Protein AF-A0A5M9K221-F1 (afdb_monomer_lite)

Sequence (255 aa):
MCILDDLYFPNGETKSRVLGGSGVYSILGARLFSRNESAKRLSWLIRAGNAFPREINDRLEGWDTDLIVEKGEGDEVECTRGELRYFRGENEGGGDVEFGSKTYKYITGPYRIEPRHLTLYPRLLHSSTYHFLTSPLDTLAQVPELLDLRYHSGIQTPPLVIWEPLPPTCKSSELENLMNAIAVVDIFSPNHIELAHFFGLDISNLIFSRCLIERPRQKDYETGNWKREERNSDHPLWSGGLLCLVSQTVKMGMD

InterPro domains:
  IPR029056 Ribokinase-like [G3DSA:3.40.1190.20] (1-222)
  IPR029056 Ribokinase-like [SSF53613] (6-206)

Foldseek 3Di:
DWEQEWEAFAVRDIDGGPIDDPVLVVLVVVLVVQDDPRQQLSADEFAAAQCADPVVVVVSVVSVYNYHYDHDDDNPGGAWYKYKYFHWDADPVRDIDRGDDIDMDTPDDNPDDALVVCLVPVSVLLRQEDEAAEALVSLLVRLVVSCVSCVVVVNPRHHAYEYEHHQVRLACVCLVSNVSSLVSHLEYEYAQNSQCRVVVHDPVPDDDDPCVSCVVVVVVVVVPPDDDDDDDDDDDDDVRDHHYHRPDDPPPDDD

pLDDT: mean 79.83, std 22.87, range [22.36, 97.94]

Structure (mmCIF, N/CA/C/O backbone):
data_AF-A0A5M9K221-F1
#
_entry.id   AF-A0A5M9K221-F1
#
loop_
_atom_site.group_PDB
_atom_site.id
_atom_site.type_symbol
_atom_site.label_atom_id
_atom_site.label_alt_id
_atom_site.label_comp_id
_atom_site.label_asym_id
_atom_site.label_entity_id
_atom_site.label_seq_id
_atom_site.pdbx_PDB_ins_code
_atom_site.Cartn_x
_atom_site.Cartn_y
_atom_site.Cartn_z
_atom_site.occupancy
_atom_site.B_iso_or_equiv
_atom_site.auth_seq_id
_atom_site.auth_comp_id
_atom_site.auth_asym_id
_atom_site.auth_atom_id
_atom_site.pdbx_PDB_model_num
ATOM 1 N N . MET A 1 1 ? -1.949 0.663 -1.695 1.00 83.25 1 MET A N 1
ATOM 2 C CA . MET A 1 1 ? -2.119 1.256 -3.042 1.00 83.25 1 MET A CA 1
ATOM 3 C C . MET A 1 1 ? -2.274 0.150 -4.078 1.00 83.25 1 MET A C 1
ATOM 5 O O . MET A 1 1 ? -1.530 -0.821 -3.994 1.00 83.25 1 MET A O 1
ATOM 9 N N . CYS A 1 2 ? -3.221 0.301 -5.008 1.00 91.69 2 CYS A N 1
ATOM 10 C CA . CYS A 1 2 ? -3.371 -0.527 -6.212 1.00 91.69 2 CYS A CA 1
ATOM 11 C C . CYS A 1 2 ? -2.777 0.224 -7.403 1.00 91.69 2 CYS A C 1
ATOM 13 O O . CYS A 1 2 ? -2.990 1.434 -7.521 1.00 91.69 2 CYS A O 1
ATOM 15 N N . ILE A 1 3 ? -2.021 -0.478 -8.244 1.00 93.62 3 ILE A N 1
ATOM 16 C CA . ILE A 1 3 ? -1.325 0.093 -9.399 1.00 93.62 3 ILE A CA 1
ATOM 17 C C . ILE A 1 3 ? -1.551 -0.826 -10.597 1.00 93.62 3 ILE A C 1
ATOM 19 O O . ILE A 1 3 ? -1.583 -2.043 -10.433 1.00 93.62 3 ILE A O 1
ATOM 23 N N . LEU A 1 4 ? -1.702 -0.256 -11.789 1.00 94.81 4 LEU A N 1
ATOM 24 C CA . LEU A 1 4 ? -1.628 -0.997 -13.044 1.00 94.81 4 LEU A CA 1
ATOM 25 C C . LEU A 1 4 ? -0.312 -0.661 -13.741 1.00 94.81 4 LEU A C 1
ATOM 27 O O . LEU A 1 4 ? -0.122 0.450 -14.243 1.00 94.81 4 LEU A O 1
ATOM 31 N N . ASP A 1 5 ? 0.595 -1.631 -13.727 1.00 95.44 5 ASP A N 1
ATOM 32 C CA . ASP A 1 5 ? 1.954 -1.501 -14.233 1.00 95.44 5 ASP A CA 1
ATOM 33 C C . ASP A 1 5 ? 2.047 -1.930 -15.697 1.00 95.44 5 ASP A C 1
ATOM 35 O O . ASP A 1 5 ? 1.558 -2.991 -16.092 1.00 95.44 5 ASP A O 1
ATOM 39 N N . ASP A 1 6 ? 2.735 -1.126 -16.499 1.00 96.31 6 ASP A N 1
ATOM 40 C CA . ASP A 1 6 ? 3.225 -1.530 -17.808 1.00 96.31 6 ASP A CA 1
ATOM 41 C C . ASP A 1 6 ? 4.657 -2.053 -17.651 1.00 96.31 6 ASP A C 1
ATOM 43 O O . ASP A 1 6 ? 5.579 -1.317 -17.284 1.00 96.31 6 ASP A O 1
ATOM 47 N N . LEU A 1 7 ? 4.828 -3.353 -17.892 1.00 96.94 7 LEU A N 1
ATOM 48 C CA . LEU A 1 7 ? 6.093 -4.065 -17.759 1.00 96.94 7 LEU A CA 1
ATOM 49 C C . LEU A 1 7 ? 6.814 -4.115 -19.103 1.00 96.94 7 LEU A C 1
ATOM 51 O O . LEU A 1 7 ? 6.249 -4.609 -20.078 1.00 96.94 7 LEU A O 1
ATOM 55 N N . TYR A 1 8 ? 8.071 -3.683 -19.131 1.00 96.62 8 TYR A N 1
ATOM 56 C CA . TYR A 1 8 ? 8.935 -3.725 -20.311 1.00 96.62 8 TYR A CA 1
ATOM 57 C C . TYR A 1 8 ? 10.094 -4.688 -20.065 1.00 96.62 8 TYR A C 1
ATOM 59 O O . TYR A 1 8 ? 10.888 -4.478 -19.143 1.00 96.62 8 TYR A O 1
ATOM 67 N N . PHE A 1 9 ? 10.192 -5.730 -20.887 1.00 94.88 9 PHE A N 1
ATOM 68 C CA . PHE A 1 9 ? 11.176 -6.800 -20.747 1.00 94.88 9 PHE A CA 1
ATOM 69 C C . PHE A 1 9 ? 12.363 -6.620 -21.712 1.00 94.88 9 PHE A C 1
ATOM 71 O O . PHE A 1 9 ? 12.205 -6.022 -22.781 1.00 94.88 9 PHE A O 1
ATOM 78 N N . PRO A 1 10 ? 13.558 -7.162 -21.396 1.00 92.44 10 PRO A N 1
ATOM 79 C CA . PRO A 1 10 ? 14.750 -6.990 -22.237 1.00 92.44 10 PRO A CA 1
ATOM 80 C C . PRO A 1 10 ? 14.654 -7.655 -23.615 1.00 92.44 10 PRO A C 1
ATOM 82 O O . PRO A 1 10 ? 15.363 -7.266 -24.537 1.00 92.44 10 PRO A O 1
ATOM 85 N N . ASN A 1 11 ? 13.781 -8.653 -23.764 1.00 91.06 11 ASN A N 1
ATOM 86 C CA . ASN A 1 11 ? 13.480 -9.317 -25.035 1.00 91.06 11 ASN A CA 1
ATOM 87 C C . ASN A 1 11 ? 12.543 -8.489 -25.947 1.00 91.06 11 ASN A C 1
ATOM 89 O O . ASN A 1 11 ? 12.206 -8.941 -27.038 1.00 91.06 11 ASN A O 1
ATOM 93 N N . GLY A 1 12 ? 12.113 -7.299 -25.508 1.00 92.12 12 GLY A N 1
ATOM 94 C CA . GLY A 1 12 ? 11.159 -6.442 -26.214 1.00 92.12 12 GLY A CA 1
ATOM 95 C C . GLY A 1 12 ? 9.688 -6.755 -25.922 1.00 92.12 12 GLY A C 1
ATOM 96 O O . GLY A 1 12 ? 8.815 -6.007 -26.361 1.00 92.12 12 GLY A O 1
ATOM 97 N N . GLU A 1 13 ? 9.390 -7.813 -25.161 1.00 96.25 13 GLU A N 1
ATOM 98 C CA . GLU A 1 13 ? 8.037 -8.099 -24.689 1.00 96.25 13 GLU A CA 1
ATOM 99 C C . GLU A 1 13 ? 7.546 -6.957 -23.795 1.00 96.25 13 GLU A C 1
ATOM 101 O O . GLU A 1 13 ? 8.290 -6.380 -22.997 1.00 96.25 13 GLU A O 1
ATOM 106 N N . THR A 1 14 ? 6.267 -6.619 -23.935 1.00 96.94 14 THR A N 1
ATOM 107 C CA . THR A 1 14 ? 5.597 -5.642 -23.080 1.00 96.94 14 THR A CA 1
ATOM 108 C C . THR A 1 14 ? 4.307 -6.250 -22.556 1.00 96.94 14 THR A C 1
ATOM 110 O O . THR A 1 14 ? 3.518 -6.794 -23.329 1.00 96.94 14 THR A O 1
ATOM 113 N N . LYS A 1 15 ? 4.076 -6.145 -21.245 1.00 96.44 15 LYS A N 1
ATOM 114 C CA . LYS A 1 15 ? 2.806 -6.523 -20.614 1.00 96.44 15 LYS A CA 1
ATOM 115 C C . LYS A 1 15 ? 2.163 -5.283 -20.030 1.00 96.44 15 LYS A C 1
ATOM 117 O O . LYS A 1 15 ? 2.694 -4.708 -19.087 1.00 96.44 15 LYS A O 1
ATOM 122 N N . SER A 1 16 ? 1.035 -4.875 -20.593 1.00 94.38 16 SER A N 1
ATOM 123 C CA . SER A 1 16 ? 0.331 -3.675 -20.149 1.00 94.38 16 SER A CA 1
ATOM 124 C C . SER A 1 16 ? -0.703 -3.976 -19.073 1.00 94.38 16 SER A C 1
ATOM 126 O O . SER A 1 16 ? -1.338 -5.031 -19.096 1.00 94.38 16 SER A O 1
ATOM 128 N N . ARG A 1 17 ? -0.923 -3.001 -18.184 1.00 91.56 17 ARG A N 1
ATOM 129 C CA . ARG A 1 17 ? -1.952 -3.029 -17.129 1.00 91.56 17 ARG A CA 1
ATOM 130 C C . ARG A 1 17 ? -1.881 -4.274 -16.235 1.00 91.56 17 ARG A C 1
ATOM 132 O O . ARG A 1 17 ? -2.902 -4.849 -15.860 1.00 91.56 17 ARG A O 1
ATOM 139 N N . VAL A 1 18 ? -0.669 -4.691 -15.881 1.00 95.06 18 VAL A N 1
ATOM 140 C CA . VAL A 1 18 ? -0.439 -5.772 -14.921 1.00 95.06 18 VAL A CA 1
ATOM 141 C C . VAL A 1 18 ? -0.793 -5.281 -13.521 1.00 95.06 18 VAL A C 1
ATOM 143 O O . VAL A 1 18 ? -0.343 -4.224 -13.091 1.00 95.06 18 VAL A O 1
ATOM 146 N N . LEU A 1 19 ? -1.599 -6.058 -12.796 1.00 95.06 19 LEU A N 1
ATOM 147 C CA . LEU A 1 19 ? -1.985 -5.731 -11.427 1.00 95.06 19 LEU A CA 1
ATOM 148 C C . LEU A 1 19 ? -0.760 -5.716 -10.497 1.00 95.06 19 LEU A C 1
ATOM 150 O O . LEU A 1 19 ? -0.091 -6.734 -10.294 1.00 95.06 19 LEU A O 1
ATOM 154 N N . GLY A 1 20 ? -0.516 -4.550 -9.913 1.00 93.38 20 GLY A N 1
ATOM 155 C CA . GLY A 1 20 ? 0.609 -4.239 -9.051 1.00 93.38 20 GLY A CA 1
ATOM 156 C C . GLY A 1 20 ? 0.210 -3.454 -7.800 1.00 93.38 20 GLY A C 1
ATOM 157 O O . GLY A 1 20 ? -0.964 -3.310 -7.448 1.00 93.38 20 GLY A O 1
ATOM 158 N N . GLY A 1 21 ? 1.223 -2.908 -7.129 1.00 90.56 21 GLY A N 1
ATOM 159 C CA . GLY A 1 21 ? 1.070 -2.124 -5.906 1.00 90.56 21 GLY A CA 1
ATOM 160 C C . GLY A 1 21 ? 1.180 -2.954 -4.629 1.00 90.56 21 GLY A C 1
ATOM 161 O O . GLY A 1 21 ? 0.519 -3.977 -4.451 1.00 90.56 21 GLY A O 1
ATOM 162 N N . SER A 1 22 ? 2.009 -2.480 -3.701 1.00 89.00 22 SER A N 1
ATOM 163 C CA . SER A 1 22 ? 2.309 -3.170 -2.442 1.00 89.00 22 SER A CA 1
ATOM 164 C C . SER A 1 22 ? 1.054 -3.470 -1.622 1.00 89.00 22 SER A C 1
ATOM 166 O O . SER A 1 22 ? 0.898 -4.588 -1.155 1.00 89.00 22 SER A O 1
ATOM 168 N N . GLY A 1 23 ? 0.090 -2.545 -1.560 1.00 91.44 23 GLY A N 1
ATOM 169 C CA . GLY A 1 23 ? -1.157 -2.777 -0.817 1.00 91.44 23 GLY A CA 1
ATOM 170 C C . GLY A 1 23 ? -2.008 -3.931 -1.365 1.00 91.44 23 GLY A C 1
ATOM 171 O O . GLY A 1 23 ? -2.620 -4.650 -0.580 1.00 91.44 23 GLY A O 1
ATOM 172 N N . VAL A 1 24 ? -2.013 -4.149 -2.686 1.00 93.81 24 VAL A N 1
ATOM 173 C CA . VAL A 1 24 ? -2.691 -5.305 -3.304 1.00 93.81 24 VAL A CA 1
ATOM 174 C C . VAL A 1 24 ? -2.012 -6.602 -2.873 1.00 93.81 24 VAL A C 1
ATOM 176 O O . VAL A 1 24 ? -2.686 -7.542 -2.455 1.00 93.81 24 VAL A O 1
ATOM 179 N N . TYR A 1 25 ? -0.679 -6.648 -2.915 1.00 93.75 25 TYR A N 1
ATOM 180 C CA . TYR A 1 25 ? 0.080 -7.831 -2.506 1.00 93.75 25 TYR A CA 1
ATOM 181 C C . TYR A 1 25 ? 0.057 -8.072 -0.992 1.00 93.75 25 TYR A C 1
ATOM 183 O O . TYR A 1 25 ? 0.055 -9.230 -0.580 1.00 93.75 25 TYR A O 1
ATOM 191 N N . SER A 1 26 ? -0.037 -7.030 -0.160 1.00 92.88 26 SER A N 1
ATOM 192 C CA . SER A 1 26 ? -0.255 -7.181 1.284 1.00 92.88 26 SER A CA 1
ATOM 193 C C . SER A 1 26 ? -1.593 -7.866 1.569 1.00 92.88 26 SER A C 1
ATOM 195 O O . SER A 1 26 ? -1.647 -8.793 2.376 1.00 92.88 26 SER A O 1
ATOM 197 N N . ILE A 1 27 ? -2.664 -7.458 0.877 1.00 94.38 27 ILE A N 1
ATOM 198 C CA . ILE A 1 27 ? -3.984 -8.082 1.027 1.00 94.38 27 ILE A CA 1
ATOM 199 C C . ILE A 1 27 ? -3.992 -9.497 0.465 1.00 94.38 27 ILE A C 1
ATOM 201 O O . ILE A 1 27 ? -4.496 -10.396 1.132 1.00 94.38 27 ILE A O 1
ATOM 205 N N . LEU A 1 28 ? -3.392 -9.728 -0.705 1.00 94.19 28 LEU A N 1
ATOM 206 C CA . LEU A 1 28 ? -3.256 -11.074 -1.260 1.00 94.19 28 LEU A CA 1
ATOM 207 C C . LEU A 1 28 ? -2.508 -11.996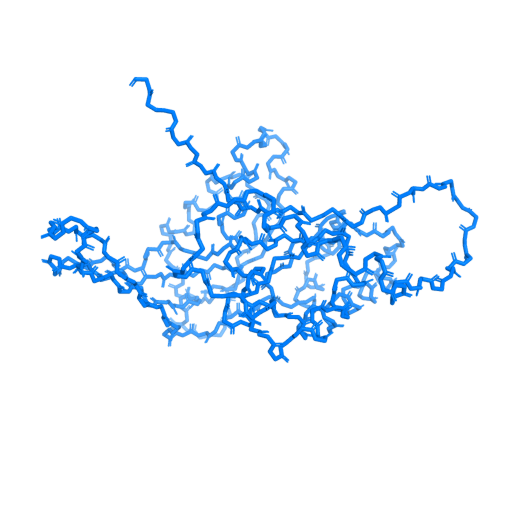 -0.291 1.00 94.19 28 LEU A C 1
ATOM 209 O O . LEU A 1 28 ? -2.971 -13.098 -0.011 1.00 94.19 28 LEU A O 1
ATOM 213 N N . GLY A 1 29 ? -1.387 -11.528 0.262 1.00 93.06 29 GLY A N 1
ATOM 214 C CA . GLY A 1 29 ? -0.611 -12.249 1.264 1.00 93.06 29 GLY A CA 1
ATOM 215 C C . GLY A 1 29 ? -1.463 -12.622 2.473 1.00 93.06 29 GLY A C 1
ATOM 216 O O . GLY A 1 29 ? -1.558 -13.799 2.804 1.00 93.06 29 GLY A O 1
ATOM 217 N N . ALA A 1 30 ? -2.158 -11.655 3.079 1.00 91.88 30 ALA A N 1
ATOM 218 C CA . ALA A 1 30 ? -3.074 -11.922 4.189 1.00 91.88 30 ALA A CA 1
ATOM 219 C C . ALA A 1 30 ? -4.184 -12.914 3.793 1.00 91.88 30 ALA A C 1
ATOM 221 O O . ALA A 1 30 ? -4.482 -13.859 4.527 1.00 91.88 30 ALA A O 1
ATOM 222 N N . ARG A 1 31 ? -4.744 -12.756 2.590 1.00 92.56 31 ARG A N 1
ATOM 223 C CA . ARG A 1 31 ? -5.833 -13.581 2.070 1.00 92.56 31 ARG A CA 1
ATOM 224 C C . ARG A 1 31 ? -5.442 -15.041 1.868 1.00 92.56 31 ARG A C 1
ATOM 226 O O . ARG A 1 31 ? -6.286 -15.909 2.087 1.00 92.56 31 ARG A O 1
ATOM 233 N N . LEU A 1 32 ? -4.193 -15.325 1.495 1.00 92.25 32 LEU A N 1
ATOM 234 C CA . LEU A 1 32 ? -3.680 -16.694 1.371 1.00 92.25 32 LEU A CA 1
ATOM 235 C C . LEU A 1 32 ? -3.707 -17.451 2.712 1.00 92.25 32 LEU A C 1
ATOM 237 O O . LEU A 1 32 ? -3.862 -18.671 2.719 1.00 92.25 32 LEU A O 1
ATOM 241 N N . PHE A 1 33 ? -3.615 -16.738 3.840 1.00 90.75 33 PHE A N 1
ATOM 242 C CA . PHE A 1 33 ? -3.655 -17.322 5.186 1.00 90.75 33 PHE A CA 1
ATOM 243 C C . PHE A 1 33 ? -5.027 -17.205 5.874 1.00 90.75 33 PHE A C 1
ATOM 245 O O . PHE A 1 33 ? -5.278 -17.898 6.861 1.00 90.75 33 PHE A O 1
ATOM 252 N N . SER A 1 34 ? -5.942 -16.381 5.357 1.00 88.38 34 SER A N 1
ATOM 253 C CA . SER A 1 34 ? -7.328 -16.287 5.832 1.00 88.38 34 SER A CA 1
ATOM 254 C C . SER A 1 34 ? -8.238 -17.281 5.100 1.00 88.38 34 SER A C 1
ATOM 256 O O . SER A 1 34 ? -8.292 -17.309 3.874 1.00 88.38 34 SER A O 1
ATOM 258 N N . ARG A 1 35 ? -8.992 -18.104 5.837 1.00 84.00 35 ARG A N 1
ATOM 259 C CA . ARG A 1 35 ? -9.968 -19.060 5.274 1.00 84.00 35 ARG A CA 1
ATOM 260 C C . ARG A 1 35 ? -11.408 -18.580 5.466 1.00 84.00 35 ARG A C 1
ATOM 262 O O . ARG A 1 35 ? -11.753 -18.117 6.557 1.00 84.00 35 ARG A O 1
ATOM 269 N N . ASN A 1 36 ? -12.248 -18.783 4.449 1.00 80.06 36 ASN A N 1
ATOM 270 C CA . ASN A 1 36 ? -13.699 -18.550 4.483 1.00 80.06 36 ASN A CA 1
ATOM 271 C C . ASN A 1 36 ? -14.041 -17.171 5.084 1.00 80.06 36 ASN A C 1
ATOM 273 O O . ASN A 1 36 ? -13.432 -16.174 4.713 1.00 80.06 36 ASN A O 1
ATOM 277 N N . GLU A 1 37 ? -14.930 -17.117 6.077 1.00 83.00 37 GLU A N 1
ATOM 278 C CA . GLU A 1 37 ? -15.396 -15.884 6.729 1.00 83.00 37 GLU A CA 1
ATOM 279 C C . GLU A 1 37 ? -14.285 -14.987 7.307 1.00 83.00 37 GLU A C 1
ATOM 281 O O . GLU A 1 37 ? -14.485 -13.785 7.463 1.00 83.00 37 GLU A O 1
ATOM 286 N N . SER A 1 38 ? -13.089 -15.516 7.598 1.00 87.19 38 SER A N 1
ATOM 287 C CA . SER A 1 38 ? -11.974 -14.664 8.045 1.00 87.19 38 SER A CA 1
ATOM 288 C C . SER A 1 38 ? -11.415 -13.767 6.935 1.00 87.19 38 SER A C 1
ATOM 290 O O . SER A 1 38 ? -10.891 -12.700 7.240 1.00 87.19 38 SER A O 1
ATOM 292 N N . ALA A 1 39 ? -11.578 -14.141 5.661 1.00 88.75 39 ALA A N 1
ATOM 293 C CA . ALA A 1 39 ? -11.173 -13.321 4.520 1.00 88.75 39 ALA A CA 1
ATOM 294 C C . ALA A 1 39 ? -11.974 -12.015 4.427 1.00 88.75 39 ALA A C 1
ATOM 296 O O . ALA A 1 39 ? -11.407 -10.969 4.123 1.00 88.75 39 ALA A O 1
ATOM 297 N N . LYS A 1 40 ? -13.256 -12.041 4.805 1.00 91.44 40 LYS A N 1
ATOM 298 C CA . LYS A 1 40 ? -14.128 -10.857 4.870 1.00 91.44 40 LYS A CA 1
ATOM 299 C C . LYS A 1 40 ? -13.753 -9.878 5.985 1.00 91.44 40 LYS A C 1
ATOM 301 O O . LYS A 1 40 ? -14.324 -8.801 6.076 1.00 91.44 40 LYS A O 1
ATOM 306 N N . ARG A 1 41 ? -12.793 -10.229 6.848 1.00 91.38 41 ARG A N 1
ATOM 307 C CA . ARG A 1 41 ? -12.196 -9.297 7.821 1.00 91.38 41 ARG A CA 1
ATOM 308 C C . ARG A 1 41 ? -11.028 -8.507 7.230 1.00 91.38 41 ARG A C 1
ATOM 310 O O . ARG A 1 41 ? -10.518 -7.607 7.891 1.00 91.38 41 ARG A O 1
ATOM 317 N N . LEU A 1 42 ? -10.579 -8.862 6.024 1.00 94.50 42 LEU A N 1
ATOM 318 C CA . LEU A 1 42 ? -9.567 -8.125 5.280 1.00 94.50 42 LEU A CA 1
ATOM 319 C C . LEU A 1 42 ? -10.259 -7.004 4.515 1.00 94.50 42 LEU A C 1
ATOM 321 O O . LEU A 1 42 ? -10.710 -7.194 3.385 1.00 94.50 42 LEU A O 1
ATOM 325 N N . SER A 1 43 ? -10.370 -5.850 5.162 1.00 94.50 43 SER A N 1
ATOM 326 C CA . SER A 1 43 ? -11.011 -4.682 4.575 1.00 94.50 43 SER A CA 1
ATOM 327 C C . SER A 1 43 ? -9.994 -3.743 3.946 1.00 94.50 43 SER A C 1
ATOM 329 O O . SER A 1 43 ? -8.949 -3.453 4.531 1.00 94.50 43 SER A O 1
ATOM 331 N N . TRP A 1 44 ? -10.293 -3.258 2.745 1.00 94.44 44 TRP A N 1
ATOM 332 C CA . TRP A 1 44 ? -9.376 -2.411 1.993 1.00 94.44 44 TRP A CA 1
ATOM 333 C C . TRP A 1 44 ? -10.106 -1.553 0.965 1.00 94.44 44 TRP A C 1
ATOM 335 O O . TRP A 1 44 ? -11.153 -1.918 0.435 1.00 94.44 44 TRP A O 1
ATOM 345 N N . LEU A 1 45 ? -9.533 -0.380 0.708 1.00 93.62 45 LEU A N 1
ATOM 346 C CA . LEU A 1 45 ? -10.043 0.612 -0.229 1.00 93.62 45 LEU A CA 1
ATOM 347 C C . LEU A 1 45 ? -9.093 0.701 -1.423 1.00 93.62 45 LEU A C 1
ATOM 349 O O . LEU A 1 45 ? -7.873 0.622 -1.268 1.00 93.62 45 LEU A O 1
ATOM 353 N N . ILE A 1 46 ? -9.648 0.888 -2.612 1.00 92.00 46 ILE A N 1
ATOM 354 C CA . ILE A 1 46 ? -8.918 1.207 -3.832 1.00 92.00 46 ILE A CA 1
ATOM 355 C C . ILE A 1 46 ? -9.561 2.439 -4.454 1.00 92.00 46 ILE A C 1
ATOM 357 O O . ILE A 1 46 ? -10.775 2.487 -4.613 1.00 92.00 46 ILE A O 1
ATOM 361 N N . ARG A 1 47 ? -8.736 3.406 -4.859 1.00 89.69 47 ARG A N 1
ATOM 362 C CA . ARG A 1 47 ? -9.162 4.534 -5.692 1.00 89.69 47 ARG A CA 1
ATOM 363 C C . ARG A 1 47 ? -8.836 4.210 -7.146 1.00 89.69 47 ARG A C 1
ATOM 365 O O . ARG A 1 47 ? -7.659 4.194 -7.514 1.00 89.69 47 ARG A O 1
ATOM 372 N N . ALA A 1 48 ? -9.863 3.882 -7.927 1.00 86.69 48 ALA A N 1
ATOM 373 C CA . ALA A 1 48 ? -9.703 3.305 -9.260 1.00 86.69 48 ALA A CA 1
ATOM 374 C C . ALA A 1 48 ? -10.352 4.111 -10.397 1.00 86.69 48 ALA A C 1
ATOM 376 O O . ALA A 1 48 ? -10.134 3.800 -11.553 1.00 86.69 48 ALA A O 1
ATOM 377 N N . GLY A 1 49 ? -11.115 5.169 -10.119 1.00 84.88 49 GLY A N 1
ATOM 378 C CA . GLY A 1 49 ? -11.746 5.936 -11.202 1.00 84.88 49 GLY A CA 1
ATOM 379 C C . GLY A 1 49 ? -12.782 5.139 -12.010 1.00 84.88 49 GLY A C 1
ATOM 380 O O . GLY A 1 49 ? -13.111 3.995 -11.682 1.00 84.88 49 GLY A O 1
ATOM 381 N N . ASN A 1 50 ? -13.364 5.764 -13.037 1.00 84.62 50 ASN A N 1
ATOM 382 C CA . ASN A 1 50 ? -14.451 5.160 -13.820 1.00 84.62 50 ASN A CA 1
ATOM 383 C C . ASN A 1 50 ? -13.960 4.166 -14.881 1.00 84.62 50 ASN A C 1
ATOM 385 O O . ASN A 1 50 ? -14.711 3.266 -15.261 1.00 84.62 50 ASN A O 1
ATOM 389 N N . ALA A 1 51 ? -12.717 4.305 -15.346 1.00 86.25 51 ALA A N 1
ATOM 390 C CA . ALA A 1 51 ? -12.157 3.480 -16.412 1.00 86.25 51 ALA A CA 1
ATOM 391 C C . ALA A 1 51 ? -11.474 2.198 -15.903 1.00 86.25 51 ALA A C 1
ATOM 393 O O . ALA A 1 51 ? -10.893 1.464 -16.701 1.00 86.25 51 ALA A O 1
ATOM 394 N N . PHE A 1 52 ? -11.524 1.899 -14.595 1.00 90.50 52 PHE A N 1
ATOM 395 C CA . PHE A 1 52 ? -10.855 0.720 -14.033 1.00 90.50 52 PHE A CA 1
ATOM 396 C C . PHE A 1 52 ? -11.271 -0.576 -14.757 1.00 90.50 52 PHE A C 1
ATOM 398 O O . PHE A 1 52 ? -12.475 -0.846 -14.880 1.00 90.50 52 PHE A O 1
ATOM 405 N N . PRO A 1 53 ? -10.317 -1.407 -15.226 1.00 91.62 53 PRO A N 1
ATOM 406 C CA . PRO A 1 53 ? -10.639 -2.595 -16.007 1.00 91.62 53 PRO A CA 1
ATOM 407 C C . PRO A 1 53 ? -11.533 -3.578 -15.247 1.00 91.62 53 PRO A C 1
ATOM 409 O O . PRO A 1 53 ? -11.175 -4.055 -14.168 1.00 91.62 53 PRO A O 1
ATOM 412 N N . ARG A 1 54 ? -12.675 -3.938 -15.849 1.00 91.62 54 ARG A N 1
ATOM 413 C CA . ARG A 1 54 ? -13.645 -4.872 -15.249 1.00 91.62 54 ARG A CA 1
ATOM 414 C C . ARG A 1 54 ? -13.022 -6.213 -14.881 1.00 91.62 54 ARG A C 1
ATOM 416 O O . ARG A 1 54 ? -13.217 -6.665 -13.770 1.00 91.62 54 ARG A O 1
ATOM 423 N N . GLU A 1 55 ? -12.197 -6.786 -15.754 1.00 94.12 55 GLU A N 1
ATOM 424 C CA . GLU A 1 55 ? -11.509 -8.057 -15.485 1.00 94.12 55 GLU A CA 1
ATOM 425 C C . GLU A 1 55 ? -10.670 -8.015 -14.197 1.00 94.12 55 GLU A C 1
ATOM 427 O O . GLU A 1 55 ? -10.623 -8.979 -13.434 1.00 94.12 55 GLU A O 1
ATOM 432 N N . ILE A 1 56 ? -10.017 -6.882 -13.930 1.00 94.12 56 ILE A N 1
ATOM 433 C CA . ILE A 1 56 ? -9.201 -6.707 -12.728 1.00 94.12 56 ILE A CA 1
ATOM 434 C C . ILE A 1 56 ? -10.101 -6.526 -11.511 1.00 94.12 56 ILE A C 1
ATOM 436 O O . ILE A 1 56 ? -9.845 -7.142 -10.480 1.00 94.12 56 ILE A O 1
ATOM 440 N N . ASN A 1 57 ? -11.169 -5.738 -11.640 1.00 93.94 57 ASN A N 1
ATOM 441 C CA . ASN A 1 57 ? -12.185 -5.608 -10.601 1.00 93.94 57 ASN A CA 1
ATOM 442 C C . ASN A 1 57 ? -12.771 -6.975 -10.211 1.00 93.94 57 ASN A C 1
ATOM 444 O O . ASN A 1 57 ? -12.714 -7.345 -9.043 1.00 93.94 57 ASN A O 1
ATOM 448 N N . ASP A 1 58 ? -13.222 -7.761 -11.189 1.00 95.62 58 ASP A N 1
ATOM 449 C CA . ASP A 1 58 ? -13.820 -9.085 -10.992 1.00 95.62 58 ASP A CA 1
ATOM 450 C C . ASP A 1 58 ? -12.824 -10.053 -10.331 1.00 95.62 58 ASP A C 1
ATOM 452 O O . ASP A 1 58 ? -13.171 -10.816 -9.427 1.00 95.62 58 ASP A O 1
ATOM 456 N N . ARG A 1 59 ? -11.545 -9.994 -10.730 1.00 95.44 59 ARG A N 1
ATOM 457 C CA . ARG A 1 59 ? -10.474 -10.785 -10.109 1.00 95.44 59 ARG A CA 1
ATOM 458 C C . ARG A 1 59 ? -10.258 -10.421 -8.639 1.00 95.44 59 ARG A C 1
ATOM 460 O O . ARG A 1 59 ? -10.016 -11.323 -7.838 1.00 95.44 59 ARG A O 1
ATOM 467 N N . LEU A 1 60 ? -10.291 -9.132 -8.296 1.00 95.25 60 LEU A N 1
ATOM 468 C CA . LEU A 1 60 ? -10.118 -8.654 -6.922 1.00 95.25 60 LEU A CA 1
ATOM 469 C C . LEU A 1 60 ? -11.338 -8.978 -6.049 1.00 95.25 60 LEU A C 1
ATOM 471 O O . LEU A 1 60 ? -11.178 -9.415 -4.911 1.00 95.25 60 LEU A O 1
ATOM 475 N N . GLU A 1 61 ? -12.547 -8.827 -6.588 1.00 95.00 61 GLU A N 1
ATOM 476 C CA . GLU A 1 61 ? -13.795 -9.229 -5.927 1.00 95.00 61 GLU A CA 1
ATOM 477 C C . GLU A 1 61 ? -13.834 -10.744 -5.677 1.00 95.00 61 GLU A C 1
ATOM 479 O O . GLU A 1 61 ? -14.236 -11.189 -4.600 1.00 95.00 61 GLU A O 1
ATOM 484 N N . GLY A 1 62 ? -13.305 -11.544 -6.609 1.00 94.69 62 GLY A N 1
ATOM 485 C CA . GLY A 1 62 ? -13.162 -12.994 -6.467 1.00 94.69 62 GLY A CA 1
ATOM 486 C C . GLY A 1 62 ? -12.278 -13.445 -5.297 1.00 94.69 62 GLY A C 1
ATOM 487 O O . GLY A 1 62 ? -12.271 -14.629 -4.958 1.00 94.69 62 GLY A O 1
ATOM 488 N N . TRP A 1 63 ? -11.545 -12.535 -4.643 1.00 93.88 63 TRP A N 1
ATOM 489 C CA . TRP A 1 63 ? -10.819 -12.849 -3.412 1.00 93.88 63 TRP A CA 1
ATOM 490 C C . TRP A 1 63 ? -11.740 -12.980 -2.194 1.00 93.88 63 TRP A C 1
ATOM 492 O O . TRP A 1 63 ? -11.264 -13.449 -1.167 1.00 93.88 63 TRP A O 1
ATOM 502 N N . ASP A 1 64 ? -13.030 -12.632 -2.269 1.00 94.31 64 ASP A N 1
ATOM 503 C CA . ASP A 1 64 ? -13.979 -12.718 -1.138 1.00 94.31 64 ASP A CA 1
ATOM 504 C C . ASP A 1 64 ? -13.443 -11.993 0.116 1.00 94.31 64 ASP A C 1
ATOM 506 O O . ASP A 1 64 ? -13.401 -12.516 1.231 1.00 94.31 64 ASP A O 1
ATOM 510 N N . THR A 1 65 ? -12.927 -10.784 -0.118 1.00 94.50 65 THR A N 1
ATOM 511 C CA . THR A 1 65 ? -12.459 -9.843 0.910 1.00 94.50 65 THR A CA 1
ATOM 512 C C . THR A 1 65 ? -13.433 -8.679 1.023 1.00 94.50 65 THR A C 1
ATOM 514 O O . THR A 1 65 ? -14.299 -8.496 0.169 1.00 94.50 65 THR A O 1
ATOM 517 N N . ASP A 1 66 ? -13.285 -7.858 2.058 1.00 93.75 66 ASP A N 1
ATOM 518 C CA . ASP A 1 66 ? -14.113 -6.671 2.245 1.00 93.75 66 ASP A CA 1
ATOM 519 C C . ASP A 1 66 ? -13.556 -5.483 1.435 1.00 93.75 66 ASP A C 1
ATOM 521 O O . ASP A 1 66 ? -13.006 -4.515 1.965 1.00 93.75 66 ASP A O 1
ATOM 525 N N . LEU A 1 67 ? -13.645 -5.604 0.110 1.00 94.75 67 LEU A N 1
ATOM 526 C CA . LEU A 1 67 ? -13.109 -4.649 -0.856 1.00 94.75 67 LEU A CA 1
ATOM 527 C C . LEU A 1 67 ? -14.075 -3.481 -1.104 1.00 94.75 67 LEU A C 1
ATOM 529 O O . LEU A 1 67 ? -15.275 -3.664 -1.303 1.00 94.75 67 LEU A O 1
ATOM 533 N N . ILE A 1 68 ? -13.529 -2.267 -1.162 1.00 93.62 68 ILE A N 1
ATOM 534 C CA . ILE A 1 68 ? -14.202 -1.082 -1.697 1.00 93.62 68 ILE A CA 1
ATOM 535 C C . ILE A 1 68 ? -13.407 -0.570 -2.890 1.00 93.62 68 ILE A C 1
ATOM 537 O O . ILE A 1 68 ? -12.235 -0.220 -2.753 1.00 93.62 68 ILE A O 1
ATOM 541 N N . VAL A 1 69 ? -14.061 -0.470 -4.044 1.00 92.00 69 VAL A N 1
ATOM 542 C CA . VAL A 1 69 ? -13.499 0.176 -5.232 1.00 92.00 69 VAL A CA 1
ATOM 543 C C . VAL A 1 69 ? -14.205 1.507 -5.435 1.00 92.00 69 VAL A C 1
ATOM 545 O O . VAL A 1 69 ? -15.336 1.571 -5.914 1.00 92.00 69 VAL A O 1
ATOM 548 N N . GLU A 1 70 ? -13.533 2.579 -5.034 1.00 88.81 70 GLU A N 1
ATOM 549 C CA . GLU A 1 70 ? -13.998 3.941 -5.230 1.00 88.81 70 GLU A CA 1
ATOM 550 C C . GLU A 1 70 ? -13.747 4.365 -6.679 1.00 88.81 70 GLU A C 1
ATOM 552 O O . GLU A 1 70 ? -12.606 4.478 -7.145 1.00 88.81 70 GLU A O 1
ATOM 557 N N . LYS A 1 71 ? -14.852 4.594 -7.386 1.00 84.00 71 LYS A N 1
ATOM 558 C CA . LYS A 1 71 ? -14.885 5.086 -8.762 1.00 84.00 71 LYS A CA 1
ATOM 559 C C . LYS A 1 71 ? -15.160 6.593 -8.704 1.00 84.00 71 LYS A C 1
ATOM 561 O O . LYS A 1 71 ? -16.184 6.998 -8.160 1.00 84.00 71 LYS A O 1
ATOM 566 N N . GLY A 1 72 ? -14.228 7.419 -9.182 1.00 68.75 72 GLY A N 1
ATOM 567 C CA . GLY A 1 72 ? -14.325 8.883 -9.131 1.00 68.75 72 GLY A CA 1
ATOM 568 C C . GLY A 1 72 ? -13.267 9.621 -9.969 1.00 68.75 72 GLY A C 1
ATOM 569 O O . GLY A 1 72 ? -12.186 9.090 -10.198 1.00 68.75 72 GLY A O 1
ATOM 570 N N . GLU A 1 73 ? -13.623 10.846 -10.385 1.00 57.31 73 GLU A N 1
ATOM 571 C CA . GLU A 1 73 ? -12.952 11.789 -11.313 1.00 57.31 73 GLU A CA 1
ATOM 572 C C . GLU A 1 73 ? -12.767 11.313 -12.769 1.00 57.31 73 GLU A C 1
ATOM 574 O O . GLU A 1 73 ? -11.702 10.862 -13.169 1.00 57.31 73 GLU A O 1
ATOM 579 N N . GLY A 1 74 ? -13.807 11.520 -13.590 1.00 57.41 74 GLY A N 1
ATOM 580 C CA . GLY A 1 74 ? -13.736 11.461 -15.056 1.00 57.41 74 GLY A CA 1
ATOM 581 C C . GLY A 1 74 ? -13.689 10.055 -15.665 1.00 57.41 74 GLY A C 1
ATOM 582 O O . GLY A 1 74 ? -13.233 9.092 -15.053 1.00 57.41 74 GLY A O 1
ATOM 583 N N . ASP A 1 75 ? -14.152 9.943 -16.910 1.00 67.12 75 ASP A N 1
ATOM 584 C CA . ASP A 1 75 ? -14.237 8.668 -17.639 1.00 67.12 75 ASP A CA 1
ATOM 585 C C . ASP A 1 75 ? -12.876 8.140 -18.132 1.00 67.12 75 ASP A C 1
ATOM 587 O O . ASP A 1 75 ? -12.819 7.061 -18.711 1.00 67.12 75 ASP A O 1
ATOM 591 N N . GLU A 1 76 ? -11.779 8.866 -17.887 1.00 71.12 76 GLU A N 1
ATOM 592 C CA . GLU A 1 76 ? -10.424 8.504 -18.338 1.00 71.12 76 GLU A CA 1
ATOM 593 C C . GLU A 1 76 ? -9.517 7.948 -17.224 1.00 71.12 76 GLU A C 1
ATOM 595 O O . GLU A 1 76 ? -8.447 7.408 -17.510 1.00 71.12 76 GLU A O 1
ATOM 600 N N . VAL A 1 77 ? -9.903 8.052 -15.948 1.00 71.19 77 VAL A N 1
ATOM 601 C CA . VAL A 1 77 ? -9.060 7.582 -14.835 1.00 71.19 77 VAL A CA 1
ATOM 602 C C . VAL A 1 77 ? -9.279 6.085 -14.606 1.00 71.19 77 VAL A C 1
ATOM 604 O O . VAL A 1 77 ? -10.365 5.669 -14.205 1.00 71.19 77 VAL A O 1
ATOM 607 N N . GLU A 1 78 ? -8.242 5.274 -14.859 1.00 73.25 78 GLU A N 1
ATOM 608 C CA . GLU A 1 78 ? -8.255 3.817 -14.630 1.00 73.25 78 GLU A CA 1
ATOM 609 C C . GLU A 1 78 ? -7.776 3.413 -13.224 1.00 73.25 78 GLU A C 1
ATOM 611 O O . GLU A 1 78 ? -8.210 2.381 -12.748 1.00 73.25 78 GLU A O 1
ATOM 616 N N . CYS A 1 79 ? -6.851 4.166 -12.607 1.00 88.88 79 CYS A N 1
ATOM 617 C CA . CYS A 1 79 ? -6.256 4.067 -11.253 1.00 88.88 79 CYS A CA 1
ATOM 618 C C . CYS A 1 79 ? -4.804 4.596 -11.326 1.00 88.88 79 CYS A C 1
ATOM 620 O O . CYS A 1 79 ? -4.401 5.185 -12.329 1.00 88.88 79 CYS A O 1
ATOM 622 N N . THR A 1 80 ? -3.977 4.366 -10.294 1.00 92.06 80 THR A N 1
ATOM 623 C CA . THR A 1 80 ? -2.532 4.673 -10.363 1.00 92.06 80 THR A CA 1
ATOM 624 C C . THR A 1 80 ? -1.887 3.819 -11.453 1.00 92.06 80 THR A C 1
ATOM 626 O O . THR A 1 80 ? -2.097 2.605 -11.472 1.00 92.06 80 THR A O 1
ATOM 629 N N . ARG A 1 81 ? -1.089 4.427 -12.334 1.00 93.62 81 ARG A N 1
ATOM 630 C CA . ARG A 1 81 ? -0.341 3.723 -13.386 1.00 93.62 81 ARG A CA 1
ATOM 631 C C . ARG A 1 81 ? 1.155 3.785 -13.118 1.00 93.62 81 ARG A C 1
ATOM 633 O O . ARG A 1 81 ? 1.668 4.833 -12.718 1.00 93.62 81 ARG A O 1
ATOM 640 N N . GLY A 1 82 ? 1.851 2.685 -13.372 1.00 94.31 82 GLY A N 1
ATOM 641 C CA . GLY A 1 82 ? 3.304 2.583 -13.256 1.00 94.31 82 GLY A CA 1
ATOM 642 C C . GLY A 1 82 ? 3.942 2.059 -14.538 1.00 94.31 82 GLY A C 1
ATOM 643 O O . GLY A 1 82 ? 3.308 1.378 -15.336 1.00 94.31 82 GLY A O 1
ATOM 644 N N . GLU A 1 83 ? 5.206 2.400 -14.750 1.00 96.44 83 GLU A N 1
ATOM 645 C CA . GLU A 1 83 ? 6.077 1.776 -15.743 1.00 96.44 83 GLU A CA 1
ATOM 646 C C . GLU A 1 83 ? 7.206 1.081 -14.985 1.00 96.44 83 GLU A C 1
ATOM 648 O O . GLU A 1 83 ? 7.952 1.740 -14.255 1.00 96.44 83 GLU A O 1
ATOM 653 N N . LEU A 1 84 ? 7.348 -0.231 -15.191 1.00 95.62 84 LEU A N 1
ATOM 654 C CA . LEU A 1 84 ? 8.458 -1.027 -14.678 1.00 95.62 84 LEU A CA 1
ATOM 655 C C . LEU A 1 84 ? 9.266 -1.572 -15.853 1.00 95.62 84 LEU A C 1
ATOM 657 O O . LEU A 1 84 ? 8.782 -2.383 -16.644 1.00 95.62 84 LEU A O 1
ATOM 661 N N . ARG A 1 85 ? 10.518 -1.137 -15.964 1.00 96.12 85 ARG A N 1
ATOM 662 C CA . ARG A 1 85 ? 11.423 -1.559 -17.032 1.00 96.12 85 ARG A CA 1
ATOM 663 C C . ARG A 1 85 ? 12.519 -2.435 -16.467 1.00 96.12 85 ARG A C 1
ATOM 665 O O . ARG A 1 85 ? 13.242 -2.015 -15.568 1.00 96.12 85 ARG A O 1
ATOM 672 N N . TYR A 1 86 ? 12.642 -3.632 -17.018 1.00 93.50 86 TYR A N 1
ATOM 673 C CA . TYR A 1 86 ? 13.728 -4.553 -16.734 1.00 93.50 86 TYR A CA 1
ATOM 674 C C . TYR A 1 86 ? 14.833 -4.380 -17.770 1.00 93.50 86 TYR A C 1
ATOM 676 O O . TYR A 1 86 ? 14.566 -4.165 -18.954 1.00 93.50 86 TYR A O 1
ATOM 684 N N . PHE A 1 87 ? 16.074 -4.503 -17.320 1.00 90.50 87 PHE A N 1
ATOM 685 C CA . PHE A 1 87 ? 17.258 -4.476 -18.166 1.00 90.50 87 PHE A CA 1
ATOM 686 C C . PHE A 1 87 ? 18.001 -5.797 -18.034 1.00 90.50 87 PHE A C 1
ATOM 688 O O . PHE A 1 87 ? 17.983 -6.420 -16.971 1.00 90.50 87 PHE A O 1
ATOM 695 N N . ARG A 1 88 ? 18.665 -6.220 -19.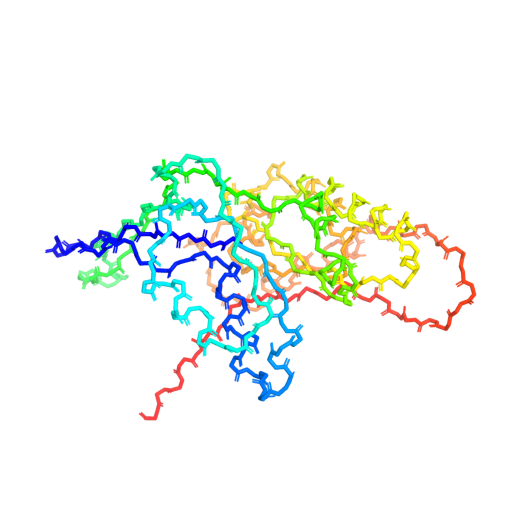112 1.00 88.75 88 ARG A N 1
ATOM 696 C CA . ARG A 1 88 ? 19.589 -7.353 -19.052 1.00 88.75 88 ARG A CA 1
ATOM 697 C C . ARG A 1 88 ? 20.748 -6.998 -18.119 1.00 88.75 88 ARG A C 1
ATOM 699 O O . ARG A 1 88 ? 21.136 -5.832 -18.037 1.00 88.75 88 ARG A O 1
ATOM 706 N N . GLY A 1 89 ? 21.266 -7.987 -17.407 1.00 82.44 89 GLY A N 1
ATOM 707 C CA . GLY A 1 89 ? 22.453 -7.827 -16.577 1.00 82.44 89 GLY A CA 1
ATOM 708 C C . GLY A 1 89 ? 23.523 -8.844 -16.922 1.00 82.44 89 GLY A C 1
ATOM 709 O O . GLY A 1 89 ? 23.319 -9.741 -17.739 1.00 82.44 89 GLY A O 1
ATOM 710 N N . GLU A 1 90 ? 24.634 -8.721 -16.216 1.00 75.00 90 GLU A N 1
ATOM 711 C CA . GLU A 1 90 ? 25.701 -9.710 -16.176 1.00 75.00 90 GLU A CA 1
ATOM 712 C C . GLU A 1 90 ? 25.762 -10.261 -14.748 1.00 75.00 90 GLU A C 1
ATOM 714 O O . GLU A 1 90 ? 25.598 -9.514 -13.779 1.00 75.00 90 GLU A O 1
ATOM 719 N N . ASN A 1 91 ? 25.940 -11.572 -14.597 1.00 72.31 91 ASN A N 1
ATOM 720 C CA . ASN A 1 91 ? 26.253 -12.152 -13.294 1.00 72.31 91 ASN A CA 1
ATOM 721 C C . ASN A 1 91 ? 27.719 -11.870 -12.911 1.00 72.31 91 ASN A C 1
ATOM 723 O O . ASN A 1 91 ? 28.530 -11.471 -13.744 1.00 72.31 91 ASN A O 1
ATOM 727 N N . GLU A 1 92 ? 28.086 -12.139 -11.655 1.00 60.09 92 GLU A N 1
ATOM 728 C CA . GLU A 1 92 ? 29.457 -11.940 -11.145 1.00 60.09 92 GLU A CA 1
ATOM 729 C C . GLU A 1 92 ? 30.534 -12.741 -11.913 1.00 60.09 92 GLU A C 1
ATOM 731 O O . GLU A 1 92 ? 31.721 -12.446 -11.804 1.00 60.09 92 GLU A O 1
ATOM 736 N N . GLY A 1 93 ? 30.132 -13.740 -12.711 1.00 69.06 93 GLY A N 1
ATOM 737 C CA . GLY A 1 93 ? 31.000 -14.541 -13.576 1.00 69.06 93 GLY A CA 1
ATOM 738 C C . GLY A 1 93 ? 31.029 -14.108 -15.049 1.00 69.06 93 GLY A C 1
ATOM 739 O O . GLY A 1 93 ? 31.580 -14.846 -15.864 1.00 69.06 93 GLY A O 1
ATOM 740 N N . GLY A 1 94 ? 30.432 -12.965 -15.411 1.00 67.31 94 GLY A N 1
ATOM 741 C CA . GLY A 1 94 ? 30.401 -12.443 -16.786 1.00 67.31 94 GLY A CA 1
ATOM 742 C C . GLY A 1 94 ? 29.424 -13.154 -17.734 1.00 67.31 94 GLY A C 1
ATOM 743 O O . GLY A 1 94 ? 29.562 -13.057 -18.950 1.00 67.31 94 GLY A O 1
ATOM 744 N N . GLY A 1 95 ? 28.462 -13.910 -17.202 1.00 69.44 95 GLY A N 1
ATOM 745 C CA . GLY A 1 95 ? 27.386 -14.534 -17.969 1.00 69.44 95 GLY A CA 1
ATOM 746 C C . GLY A 1 95 ? 26.139 -13.654 -18.041 1.00 69.44 95 GLY A C 1
ATOM 747 O O . GLY A 1 95 ? 25.707 -13.109 -17.023 1.00 69.44 95 GLY A O 1
ATOM 748 N N . ASP A 1 96 ? 25.537 -13.572 -19.229 1.00 73.00 96 ASP A N 1
ATOM 749 C CA . ASP A 1 96 ? 24.262 -12.886 -19.462 1.00 73.00 96 ASP A CA 1
ATOM 750 C C . ASP A 1 96 ? 23.173 -13.428 -18.523 1.00 73.00 96 ASP A C 1
ATOM 752 O O . ASP A 1 96 ? 22.855 -14.621 -18.530 1.00 73.00 96 ASP A O 1
ATOM 756 N N . VAL A 1 97 ? 22.552 -12.536 -17.750 1.00 77.44 97 VAL A N 1
ATOM 757 C CA . VAL A 1 97 ? 21.319 -12.825 -17.012 1.00 77.44 97 VAL A CA 1
ATOM 758 C C . VAL A 1 97 ? 20.165 -12.055 -17.624 1.00 77.44 97 VAL A C 1
ATOM 760 O O . VAL A 1 97 ? 20.249 -10.851 -17.871 1.00 77.44 97 VAL A O 1
ATOM 763 N N . GLU A 1 98 ? 19.058 -12.760 -17.848 1.00 75.19 98 GLU A N 1
ATOM 764 C CA . GLU A 1 98 ? 17.861 -12.187 -18.465 1.00 75.19 98 GLU A CA 1
ATOM 765 C C . GLU A 1 98 ? 17.341 -10.974 -17.685 1.00 75.19 98 GLU A C 1
ATOM 767 O O . GLU A 1 98 ? 16.909 -10.000 -18.292 1.00 75.19 98 GLU A O 1
ATOM 772 N N . PHE A 1 99 ? 17.471 -10.988 -16.356 1.00 78.69 99 PHE A N 1
ATOM 773 C CA . PHE A 1 99 ? 17.046 -9.909 -15.471 1.00 78.69 99 PHE A CA 1
ATOM 774 C C . PHE A 1 99 ? 18.217 -9.404 -14.627 1.00 78.69 99 PHE A C 1
ATOM 776 O O . PHE A 1 99 ? 18.641 -10.062 -13.680 1.00 78.69 99 PHE A O 1
ATOM 783 N N . GLY A 1 100 ? 18.721 -8.224 -14.978 1.00 80.88 100 GLY A N 1
ATOM 784 C CA . GLY A 1 100 ? 19.692 -7.460 -14.204 1.00 80.88 100 GLY A CA 1
ATOM 785 C C . GLY A 1 100 ? 19.006 -6.379 -13.375 1.00 80.88 100 GLY A C 1
ATOM 786 O O . GLY A 1 100 ? 18.324 -6.656 -12.388 1.00 80.88 100 GLY A O 1
ATOM 787 N N . SER A 1 101 ? 19.189 -5.121 -13.775 1.00 85.62 101 SER A N 1
ATOM 788 C CA . SER A 1 101 ? 18.599 -3.971 -13.087 1.00 85.62 101 SER A CA 1
ATOM 789 C C . SER A 1 101 ? 17.148 -3.714 -13.510 1.00 85.62 101 SER A C 1
ATOM 791 O O . SER A 1 101 ? 16.642 -4.254 -14.498 1.00 85.62 101 SER A O 1
ATOM 793 N N . LYS A 1 102 ? 16.456 -2.865 -12.744 1.00 90.06 102 LYS A N 1
ATOM 794 C CA . LYS A 1 102 ? 15.104 -2.399 -13.065 1.00 90.06 102 LYS A CA 1
ATOM 795 C C . LYS A 1 102 ? 14.930 -0.923 -12.725 1.00 90.06 102 LYS A C 1
ATOM 797 O O . LYS A 1 102 ? 15.514 -0.445 -11.755 1.00 90.06 102 LYS A O 1
ATOM 802 N N . THR A 1 103 ? 14.090 -0.219 -13.477 1.00 92.50 103 THR A N 1
ATOM 803 C CA . THR A 1 103 ? 13.638 1.141 -13.150 1.00 92.50 103 THR 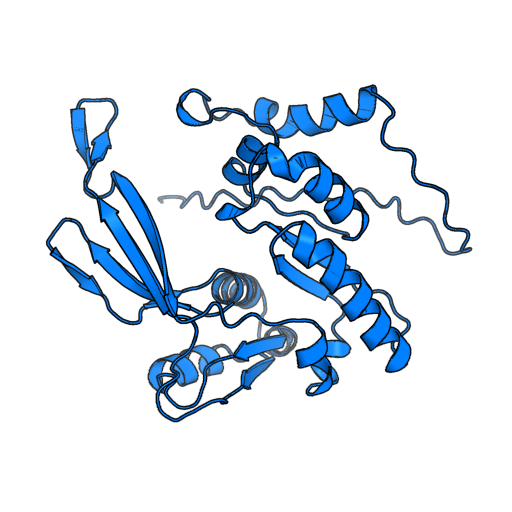A CA 1
ATOM 804 C C . THR A 1 103 ? 12.125 1.179 -13.027 1.00 92.50 103 THR A C 1
ATOM 806 O O . THR A 1 103 ? 11.418 0.475 -13.743 1.00 92.50 103 THR A O 1
ATOM 809 N N . TYR A 1 104 ? 11.632 2.003 -12.106 1.00 92.25 104 TYR A N 1
ATOM 810 C CA . TYR A 1 104 ? 10.207 2.186 -11.867 1.00 92.25 104 TYR A CA 1
ATOM 811 C C . TYR A 1 104 ? 9.865 3.676 -11.865 1.00 92.25 104 TYR A C 1
ATOM 813 O O . TYR A 1 104 ? 10.571 4.467 -11.236 1.00 92.25 104 TYR A O 1
ATOM 821 N N . LYS A 1 105 ? 8.775 4.063 -12.530 1.00 93.06 105 LYS A N 1
ATOM 822 C CA . LYS A 1 105 ? 8.210 5.419 -12.451 1.00 93.06 105 LYS A CA 1
ATOM 823 C C . LYS A 1 105 ? 6.685 5.371 -12.457 1.00 93.06 105 LYS A C 1
ATOM 825 O O . LYS A 1 105 ? 6.092 4.489 -13.070 1.00 93.06 105 LYS A O 1
ATOM 830 N N . TYR A 1 106 ? 6.056 6.352 -11.823 1.00 92.12 106 TYR A N 1
ATOM 831 C CA . TYR A 1 106 ? 4.616 6.561 -11.952 1.00 92.12 106 TYR A CA 1
ATOM 832 C C . TYR A 1 106 ? 4.307 7.236 -13.293 1.00 92.12 106 TYR A C 1
ATOM 834 O O . TYR A 1 106 ? 4.991 8.183 -13.680 1.00 92.12 106 TYR A O 1
ATOM 842 N N . ILE A 1 107 ? 3.290 6.737 -13.995 1.00 92.06 107 ILE A N 1
ATOM 843 C CA . ILE A 1 107 ? 2.742 7.340 -15.219 1.00 92.06 107 ILE A CA 1
ATOM 844 C C . ILE A 1 107 ? 1.596 8.286 -14.842 1.00 92.06 107 ILE A C 1
ATOM 846 O O . ILE A 1 107 ? 1.560 9.425 -15.294 1.00 92.06 107 ILE A O 1
ATOM 850 N N . THR A 1 108 ? 0.683 7.825 -13.981 1.00 89.19 108 THR A N 1
ATOM 851 C CA . THR A 1 108 ? -0.420 8.619 -13.419 1.00 89.19 108 THR A CA 1
ATOM 852 C C . THR A 1 108 ? -0.578 8.326 -11.930 1.00 89.19 108 THR A C 1
ATOM 854 O O . THR A 1 108 ? -0.256 7.230 -11.459 1.00 89.19 108 THR A O 1
ATOM 857 N N . GLY A 1 109 ? -1.088 9.300 -11.175 1.00 85.12 109 GLY A N 1
ATOM 858 C CA . GLY A 1 109 ? -1.137 9.230 -9.716 1.00 85.12 109 GLY A CA 1
ATOM 859 C C . GLY A 1 109 ? 0.216 9.576 -9.067 1.00 85.12 109 GLY A C 1
ATOM 860 O O . GLY A 1 109 ? 1.007 10.309 -9.662 1.00 85.12 109 GLY A O 1
ATOM 861 N N . PRO A 1 110 ? 0.506 9.084 -7.847 1.00 86.62 110 PRO A N 1
ATOM 862 C CA . PRO A 1 110 ? -0.236 8.063 -7.107 1.00 86.62 110 PRO A CA 1
ATOM 863 C C . PRO A 1 110 ? -1.560 8.574 -6.526 1.00 86.62 110 PRO A C 1
ATOM 865 O O . PRO A 1 110 ? -1.592 9.577 -5.815 1.00 86.62 110 PRO A O 1
ATOM 868 N N . TYR A 1 111 ? -2.647 7.837 -6.752 1.00 87.56 111 TYR A N 1
ATOM 869 C CA . TYR A 1 111 ? -3.931 8.082 -6.090 1.00 87.56 111 TYR A CA 1
ATOM 870 C C . TYR A 1 111 ? -3.900 7.463 -4.695 1.00 87.56 111 TYR A C 1
ATOM 872 O O . TYR A 1 111 ? -4.284 6.310 -4.475 1.00 87.56 111 TYR A O 1
ATOM 880 N N . ARG A 1 112 ? -3.352 8.229 -3.751 1.00 86.56 112 ARG A N 1
ATOM 881 C CA . ARG A 1 112 ? -3.169 7.794 -2.368 1.00 86.56 112 ARG A CA 1
ATOM 882 C C . ARG A 1 112 ? -4.501 7.699 -1.632 1.00 86.56 112 ARG A C 1
ATOM 884 O O . ARG A 1 112 ? -5.460 8.417 -1.929 1.00 86.56 112 ARG A O 1
ATOM 891 N N . ILE A 1 113 ? -4.517 6.796 -0.659 1.00 89.88 113 ILE A N 1
ATOM 892 C CA . ILE A 1 113 ? -5.583 6.661 0.326 1.00 89.88 113 ILE A CA 1
ATOM 893 C C . ILE A 1 113 ? -5.051 7.260 1.616 1.00 89.88 113 ILE A C 1
ATOM 895 O O . ILE A 1 113 ? -4.049 6.801 2.151 1.00 89.88 113 ILE A O 1
ATOM 899 N N . GLU A 1 114 ? -5.730 8.300 2.060 1.00 92.31 114 GLU A N 1
ATOM 900 C CA . GLU A 1 114 ? -5.483 9.025 3.308 1.00 92.31 114 GLU A CA 1
ATOM 901 C C . GLU A 1 114 ? -6.624 8.766 4.306 1.00 92.31 114 GLU A C 1
ATOM 903 O O . GLU A 1 114 ? -7.734 8.441 3.859 1.00 92.31 114 GLU A O 1
ATOM 908 N N . PRO A 1 115 ? -6.403 8.950 5.620 1.00 95.25 115 PRO A N 1
ATOM 909 C CA . PRO A 1 115 ? -7.395 8.674 6.660 1.00 95.25 115 PRO A CA 1
ATOM 910 C C . PRO A 1 115 ? -8.764 9.316 6.412 1.00 95.25 115 PRO A C 1
ATOM 912 O O . PRO A 1 115 ? -9.779 8.636 6.572 1.00 95.25 115 PRO A O 1
ATOM 915 N N . ARG A 1 116 ? -8.824 10.562 5.916 1.00 92.88 116 ARG A N 1
ATOM 916 C CA . ARG A 1 116 ? -10.092 11.215 5.543 1.00 92.88 116 ARG A CA 1
ATOM 917 C C . ARG A 1 116 ? -10.993 10.397 4.613 1.00 92.88 116 ARG A C 1
ATOM 919 O O . ARG A 1 116 ? -12.211 10.489 4.732 1.00 92.88 116 ARG A O 1
ATOM 926 N N . HIS A 1 117 ? -10.445 9.567 3.723 1.00 90.94 117 HIS A N 1
ATOM 927 C CA . HIS A 1 117 ? -11.262 8.752 2.811 1.00 90.94 117 HIS A CA 1
ATOM 928 C C . HIS A 1 117 ? -12.028 7.651 3.556 1.00 90.94 117 HIS A C 1
ATOM 930 O O . HIS A 1 117 ? -13.058 7.181 3.081 1.00 90.94 117 HIS A O 1
ATOM 936 N N . LEU A 1 118 ? -11.565 7.255 4.746 1.00 92.38 118 LEU A N 1
ATOM 937 C CA . LEU A 1 118 ? -12.236 6.251 5.570 1.00 92.38 118 LEU A CA 1
ATOM 938 C C . LEU A 1 118 ? -13.524 6.784 6.210 1.00 92.38 118 LEU A C 1
ATOM 940 O O . LEU A 1 118 ? -14.367 5.987 6.612 1.00 92.38 118 LEU A O 1
ATOM 944 N N . THR A 1 119 ? -13.717 8.107 6.269 1.00 91.06 119 THR A N 1
ATOM 945 C CA . THR A 1 119 ? -14.933 8.722 6.838 1.00 91.06 119 THR A CA 1
ATOM 946 C C . THR A 1 119 ? -16.202 8.357 6.065 1.00 91.06 119 THR A C 1
ATOM 948 O O . THR A 1 119 ? -17.273 8.251 6.656 1.00 91.06 119 THR A O 1
ATOM 951 N N . LEU A 1 120 ? -16.076 8.078 4.763 1.00 90.50 120 LEU A N 1
ATOM 952 C CA . LEU A 1 120 ? -17.173 7.600 3.914 1.00 90.50 120 LEU A CA 1
ATOM 953 C C . LEU A 1 120 ? -17.545 6.136 4.195 1.00 90.50 120 LEU A C 1
ATOM 955 O O . LEU A 1 120 ? -18.603 5.668 3.777 1.00 90.50 120 LEU A O 1
ATOM 959 N N . TYR A 1 121 ? -16.686 5.406 4.910 1.00 91.50 121 TYR A N 1
ATOM 960 C CA . TYR A 1 121 ? -16.801 3.969 5.117 1.00 91.50 121 TYR A CA 1
ATOM 961 C C . TYR A 1 121 ? -16.571 3.617 6.594 1.00 91.50 121 TYR A C 1
ATOM 963 O O . TYR A 1 121 ? -15.514 3.079 6.937 1.00 91.50 121 TYR A O 1
ATOM 971 N N . PRO A 1 122 ? -17.568 3.839 7.478 1.00 89.00 122 PRO A N 1
ATOM 972 C CA . PRO A 1 122 ? -17.419 3.640 8.922 1.00 89.00 122 PRO A CA 1
ATOM 973 C C . PRO A 1 122 ? -16.812 2.285 9.303 1.00 89.00 122 PRO A C 1
ATOM 975 O O . PRO A 1 122 ? -15.959 2.208 10.180 1.00 89.00 122 PRO A O 1
ATOM 978 N N . ARG A 1 123 ? -17.164 1.211 8.585 1.00 89.19 123 ARG A N 1
ATOM 979 C CA . ARG A 1 123 ? -16.601 -0.127 8.822 1.00 89.19 123 ARG A CA 1
ATOM 980 C C . ARG A 1 123 ? -15.070 -0.188 8.699 1.00 89.19 123 ARG A C 1
ATOM 982 O O . ARG A 1 123 ? -14.438 -0.859 9.507 1.00 89.19 123 ARG A O 1
ATOM 989 N N . LEU A 1 124 ? -14.465 0.560 7.768 1.00 93.06 124 LEU A N 1
ATOM 990 C CA . LEU A 1 124 ? -13.005 0.658 7.646 1.00 93.06 124 LEU A CA 1
ATOM 991 C C . LEU A 1 124 ? -12.401 1.441 8.813 1.00 93.06 124 LEU A C 1
ATOM 993 O O . LEU A 1 124 ? -11.330 1.088 9.310 1.00 93.06 124 LEU A O 1
ATOM 997 N N . LEU A 1 125 ? -13.099 2.475 9.283 1.00 93.56 125 LEU A N 1
ATOM 998 C CA . LEU A 1 125 ? -12.691 3.267 10.440 1.00 93.56 125 LEU A CA 1
ATOM 999 C C . LEU A 1 125 ? -12.782 2.480 11.758 1.00 93.56 125 LEU A C 1
ATOM 1001 O O . LEU A 1 125 ? -12.080 2.818 12.700 1.00 93.56 125 LEU A O 1
ATOM 1005 N N . HIS A 1 126 ? -13.570 1.403 11.815 1.00 93.69 126 HIS A N 1
ATOM 1006 C CA . HIS A 1 126 ? -13.659 0.482 12.956 1.00 93.69 126 HIS A CA 1
ATOM 1007 C C . HIS A 1 126 ? -12.610 -0.645 12.956 1.00 93.69 126 HIS A C 1
ATOM 1009 O O . HIS A 1 126 ? -12.589 -1.448 13.892 1.00 93.69 126 HIS A O 1
ATOM 1015 N N . SER A 1 127 ? -11.723 -0.714 11.959 1.00 95.44 127 SER A N 1
ATOM 1016 C CA . SER A 1 127 ? -10.704 -1.771 11.874 1.00 95.44 127 SER A CA 1
ATOM 1017 C C . SER A 1 127 ? -9.825 -1.814 13.128 1.00 95.44 127 SER A C 1
ATOM 1019 O O . SER A 1 127 ? -9.446 -0.782 13.680 1.00 95.44 127 SER A O 1
ATOM 1021 N N . SER A 1 128 ? -9.481 -3.014 13.596 1.00 95.38 128 SER A N 1
ATOM 1022 C CA . SER A 1 128 ? -8.568 -3.190 14.737 1.00 95.38 128 SER A CA 1
ATOM 1023 C C . SER A 1 128 ? -7.097 -3.029 14.353 1.00 95.38 128 SER A C 1
ATOM 1025 O O . SER A 1 128 ? -6.242 -2.961 15.231 1.00 95.38 128 SER A O 1
ATOM 1027 N N . THR A 1 129 ? -6.792 -3.019 13.055 1.00 95.94 129 THR A N 1
ATOM 1028 C CA . THR A 1 129 ? -5.430 -2.960 12.526 1.00 95.94 129 THR A CA 1
ATOM 1029 C C . THR A 1 129 ? -5.405 -2.148 11.238 1.00 95.94 129 THR A C 1
ATOM 1031 O O . THR A 1 129 ? -6.292 -2.308 10.401 1.00 95.94 129 THR A O 1
ATOM 1034 N N . TYR A 1 130 ? -4.378 -1.319 11.069 1.00 96.56 130 TYR A N 1
ATOM 1035 C CA . TYR A 1 130 ? -4.124 -0.548 9.855 1.00 96.56 130 TYR A CA 1
ATOM 1036 C C . TYR A 1 130 ? -2.715 -0.813 9.352 1.00 96.56 130 TYR A C 1
ATOM 1038 O O . TYR A 1 130 ? -1.771 -0.841 10.138 1.00 96.56 130 TYR A O 1
ATOM 1046 N N . HIS A 1 131 ? -2.582 -0.982 8.039 1.00 96.00 131 HIS A N 1
ATOM 1047 C CA . HIS A 1 131 ? -1.292 -1.119 7.377 1.00 96.00 131 HIS A CA 1
ATOM 1048 C C . HIS A 1 131 ? -1.049 0.093 6.474 1.00 96.00 131 HIS A C 1
ATOM 1050 O O . HIS A 1 131 ? -1.713 0.265 5.450 1.00 96.00 131 HIS A O 1
ATOM 1056 N N . PHE A 1 132 ? -0.113 0.943 6.883 1.00 95.38 132 PHE A N 1
ATOM 1057 C CA . PHE A 1 132 ? 0.306 2.148 6.185 1.00 95.38 132 PHE A CA 1
ATOM 1058 C C . PHE A 1 132 ? 1.481 1.847 5.262 1.00 95.38 132 PHE A C 1
ATOM 1060 O O . PHE A 1 132 ? 2.470 1.256 5.685 1.00 95.38 132 PHE A O 1
ATOM 1067 N N . LEU A 1 133 ? 1.375 2.291 4.010 1.00 93.56 133 LEU A N 1
ATOM 1068 C CA . LEU A 1 133 ? 2.438 2.206 3.008 1.00 93.56 133 LEU A CA 1
ATOM 1069 C C . LEU A 1 133 ? 2.758 3.626 2.541 1.00 93.56 133 LEU A C 1
ATOM 1071 O O . LEU A 1 133 ? 2.193 4.118 1.560 1.00 93.56 133 LEU A O 1
ATOM 1075 N N . THR A 1 134 ? 3.583 4.315 3.322 1.00 94.69 134 THR A N 1
ATOM 1076 C CA . THR A 1 134 ? 3.713 5.782 3.312 1.00 94.69 134 THR A CA 1
ATOM 1077 C C . THR A 1 134 ? 5.150 6.228 3.570 1.00 94.69 134 THR A C 1
ATOM 1079 O O . THR A 1 134 ? 5.997 5.450 4.013 1.00 94.69 134 THR A O 1
ATOM 1082 N N . SER A 1 135 ? 5.450 7.490 3.252 1.00 95.56 135 SER A N 1
ATOM 1083 C CA . SER A 1 135 ? 6.714 8.107 3.661 1.00 95.56 135 SER A CA 1
ATOM 1084 C C . SER A 1 135 ? 6.740 8.345 5.178 1.00 95.56 135 SER A C 1
ATOM 1086 O O . SER A 1 135 ? 5.670 8.400 5.786 1.00 95.56 135 SER A O 1
ATOM 1088 N N . PRO A 1 136 ? 7.917 8.541 5.802 1.00 96.56 136 PRO A N 1
ATOM 1089 C CA . PRO A 1 136 ? 7.990 8.886 7.223 1.00 96.56 136 PRO A CA 1
ATOM 1090 C C . PRO A 1 136 ? 7.147 10.119 7.595 1.00 96.56 136 PRO A C 1
ATOM 1092 O O . PRO A 1 136 ? 6.390 10.087 8.562 1.00 96.56 136 PRO A O 1
ATOM 1095 N N . LEU A 1 137 ? 7.214 11.183 6.786 1.00 96.62 137 LEU A N 1
ATOM 1096 C CA . LEU A 1 137 ? 6.430 12.404 7.000 1.00 96.62 137 LEU A CA 1
ATOM 1097 C C . LEU A 1 137 ? 4.923 12.173 6.839 1.00 96.62 137 LEU A C 1
ATOM 1099 O O . LEU A 1 137 ? 4.137 12.660 7.648 1.00 96.62 137 LEU A O 1
ATOM 1103 N N . ASP A 1 138 ? 4.518 11.401 5.828 1.00 96.88 138 ASP A N 1
ATOM 1104 C CA . ASP A 1 138 ? 3.110 11.039 5.646 1.00 96.88 138 ASP A CA 1
ATOM 1105 C C . ASP A 1 138 ? 2.600 10.217 6.841 1.00 96.88 138 ASP A C 1
ATOM 1107 O O . ASP A 1 138 ? 1.487 10.443 7.298 1.00 96.88 138 ASP A O 1
ATOM 1111 N N . THR A 1 139 ? 3.406 9.303 7.390 1.00 97.31 139 THR A N 1
ATOM 1112 C CA . THR A 1 139 ? 3.053 8.528 8.593 1.00 97.31 139 THR A CA 1
ATOM 1113 C C . THR A 1 139 ? 2.844 9.435 9.804 1.00 97.31 139 THR A C 1
ATOM 1115 O O . THR A 1 139 ? 1.852 9.286 10.518 1.00 97.31 139 THR A O 1
ATOM 1118 N N . LEU A 1 140 ? 3.731 10.414 10.005 1.00 96.62 140 LEU A N 1
ATOM 1119 C CA . LEU A 1 140 ? 3.615 11.400 11.083 1.00 96.62 140 LEU A CA 1
ATOM 1120 C C . LEU A 1 140 ? 2.354 12.260 10.987 1.00 96.62 140 LEU A C 1
ATOM 1122 O O . LEU A 1 140 ? 1.817 12.655 12.017 1.00 96.62 140 LEU A O 1
ATOM 1126 N N . ALA A 1 141 ? 1.877 12.539 9.775 1.00 97.38 141 ALA A N 1
ATOM 1127 C CA . ALA A 1 141 ? 0.641 13.284 9.565 1.00 97.38 141 ALA A CA 1
ATOM 1128 C C . ALA A 1 141 ? -0.607 12.391 9.681 1.00 97.38 141 ALA A C 1
ATOM 1130 O O . ALA A 1 141 ? -1.574 12.740 10.356 1.00 97.38 141 ALA A O 1
ATOM 1131 N N . GLN A 1 142 ? -0.587 11.224 9.036 1.00 97.94 142 GLN A N 1
ATOM 1132 C CA . GLN A 1 142 ? -1.782 10.407 8.832 1.00 97.94 142 GLN A CA 1
ATOM 1133 C C . GLN A 1 142 ? -2.141 9.529 10.032 1.00 97.94 142 GLN A C 1
ATOM 1135 O O . GLN A 1 142 ? -3.315 9.218 10.223 1.00 97.94 142 GLN A O 1
ATOM 1140 N N . VAL A 1 143 ? -1.176 9.108 10.858 1.00 97.75 143 VAL A N 1
ATOM 1141 C CA . VAL A 1 143 ? -1.508 8.312 12.049 1.00 97.75 143 VAL A CA 1
ATOM 1142 C C . VAL A 1 143 ? -2.298 9.142 13.071 1.00 97.75 143 VAL A C 1
ATOM 1144 O O . VAL A 1 143 ? -3.370 8.684 13.468 1.00 97.75 143 VAL A O 1
ATOM 1147 N N . PRO A 1 144 ? -1.873 10.365 13.455 1.00 96.81 144 PRO A N 1
ATOM 1148 C CA . PRO A 1 144 ? -2.695 11.236 14.295 1.00 96.81 144 PRO A CA 1
ATOM 1149 C C . PRO A 1 144 ? -4.067 11.536 13.684 1.00 96.81 144 PRO A C 1
ATOM 1151 O O . PRO A 1 144 ? -5.071 11.389 14.373 1.00 96.81 144 PRO A O 1
ATOM 1154 N N . GLU A 1 145 ? -4.134 11.847 12.382 1.00 97.75 145 GLU A N 1
ATOM 1155 C CA . GLU A 1 145 ? -5.408 12.085 11.685 1.00 97.75 145 GLU A CA 1
ATOM 1156 C C . GLU A 1 145 ? -6.353 10.876 11.800 1.00 97.75 145 GLU A C 1
ATOM 1158 O O . GLU A 1 145 ? -7.530 11.032 12.122 1.00 97.75 145 GLU A O 1
ATOM 1163 N N . LEU A 1 146 ? -5.853 9.652 11.591 1.00 97.38 146 LEU A N 1
ATOM 1164 C CA . LEU A 1 146 ? -6.643 8.431 11.761 1.00 97.38 146 LEU A CA 1
ATOM 1165 C C . LEU A 1 146 ? -7.179 8.293 13.193 1.00 97.38 146 LEU A C 1
ATOM 1167 O O . LEU A 1 146 ? -8.349 7.947 13.378 1.00 97.38 146 LEU A O 1
ATOM 1171 N N . LEU A 1 147 ? -6.332 8.521 14.198 1.00 96.81 147 LEU A N 1
ATOM 1172 C CA . LEU A 1 147 ? -6.721 8.411 15.605 1.00 96.81 147 LEU A CA 1
ATOM 1173 C C . LEU A 1 147 ? -7.775 9.461 15.976 1.00 96.81 147 LEU A C 1
ATOM 1175 O O . LEU A 1 147 ? -8.762 9.118 16.629 1.00 96.81 147 LEU A O 1
ATOM 1179 N N . ASP A 1 148 ? -7.625 10.692 15.491 1.00 96.69 148 ASP A N 1
ATOM 1180 C CA . ASP A 1 148 ? -8.596 11.765 15.695 1.00 96.69 148 ASP A CA 1
ATOM 1181 C C . ASP A 1 148 ? -9.937 11.433 15.034 1.00 96.69 148 ASP A C 1
ATOM 1183 O O . ASP A 1 148 ? -10.986 11.550 15.671 1.00 96.69 148 ASP A O 1
ATOM 1187 N N . LEU A 1 149 ? -9.934 10.955 13.785 1.00 96.81 149 LEU A N 1
ATOM 1188 C CA . LEU A 1 149 ? -11.157 10.545 13.085 1.00 96.81 149 LEU A CA 1
ATOM 1189 C C . LEU A 1 149 ? -11.885 9.414 13.822 1.00 96.81 149 LEU A C 1
ATOM 1191 O O . LEU A 1 149 ? -13.114 9.440 13.947 1.00 96.81 149 LEU A O 1
ATOM 1195 N N . ARG A 1 150 ? -11.140 8.436 14.349 1.00 96.69 150 ARG A N 1
ATOM 1196 C CA . ARG A 1 150 ? -11.689 7.347 15.170 1.00 96.69 150 ARG A CA 1
ATOM 1197 C C . ARG A 1 150 ? -12.302 7.870 16.463 1.00 96.69 150 ARG A C 1
ATOM 1199 O O . ARG A 1 150 ? -13.441 7.519 16.771 1.00 96.69 150 ARG A O 1
ATOM 1206 N N . TYR A 1 151 ? -11.591 8.741 17.175 1.00 95.81 151 TYR A N 1
ATOM 1207 C CA . TYR A 1 151 ? -12.064 9.335 18.422 1.00 95.81 151 TYR A CA 1
ATOM 1208 C C . TYR A 1 151 ? -13.381 10.099 18.224 1.00 95.81 151 TYR A C 1
ATOM 1210 O O . TYR A 1 151 ? -14.356 9.837 18.929 1.00 95.81 151 TYR A O 1
ATOM 1218 N N . HIS A 1 152 ? -13.453 10.962 17.206 1.00 95.38 152 HIS A N 1
ATOM 1219 C CA . HIS A 1 152 ? -14.665 11.724 16.878 1.00 95.38 152 HIS A CA 1
ATOM 1220 C C . HIS A 1 152 ? -15.827 10.842 16.400 1.00 95.38 152 HIS A C 1
ATOM 1222 O O . HIS A 1 152 ? -16.985 11.232 16.520 1.00 95.38 152 HIS A O 1
ATOM 1228 N N . SER A 1 153 ? -15.532 9.636 15.914 1.00 94.81 153 SER A N 1
ATOM 1229 C CA . SER A 1 153 ? -16.535 8.633 15.536 1.00 94.81 153 SER A CA 1
ATOM 1230 C C . SER A 1 153 ? -16.950 7.721 16.701 1.00 94.81 153 SER A C 1
ATOM 1232 O O . SER A 1 153 ? -17.653 6.735 16.492 1.00 94.81 153 SER A O 1
ATOM 1234 N N . GLY A 1 154 ? -16.517 8.018 17.933 1.00 95.56 154 GLY A N 1
ATOM 1235 C CA . GLY A 1 154 ? -16.842 7.238 19.131 1.00 95.56 154 GLY A CA 1
ATOM 1236 C C . GLY A 1 154 ? -16.022 5.953 19.294 1.00 95.56 154 GLY A C 1
ATOM 1237 O O . GLY A 1 154 ? -16.361 5.104 20.117 1.00 95.56 154 GLY A O 1
ATOM 1238 N N . ILE A 1 155 ? -14.941 5.790 18.529 1.00 95.50 155 ILE A N 1
ATOM 1239 C CA . ILE A 1 155 ? -14.097 4.593 18.528 1.00 95.50 155 ILE A CA 1
ATOM 1240 C C . ILE A 1 155 ? -12.890 4.844 19.427 1.00 95.50 155 ILE A C 1
ATOM 1242 O O . ILE A 1 155 ? -11.875 5.393 19.007 1.00 95.50 155 ILE A O 1
A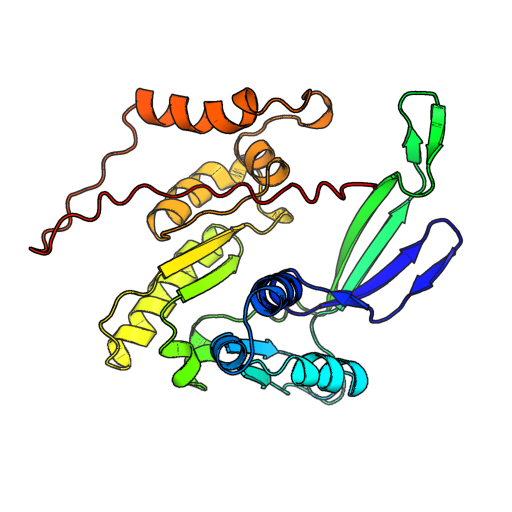TOM 1246 N N . GLN A 1 156 ? -13.010 4.433 20.686 1.00 91.31 156 GLN A N 1
ATOM 1247 C CA . GLN A 1 156 ? -11.986 4.686 21.704 1.00 91.31 156 GLN A CA 1
ATOM 1248 C C . GLN A 1 156 ? -10.920 3.589 21.786 1.00 91.31 156 GLN A C 1
ATOM 1250 O O . GLN A 1 156 ? -9.868 3.795 22.385 1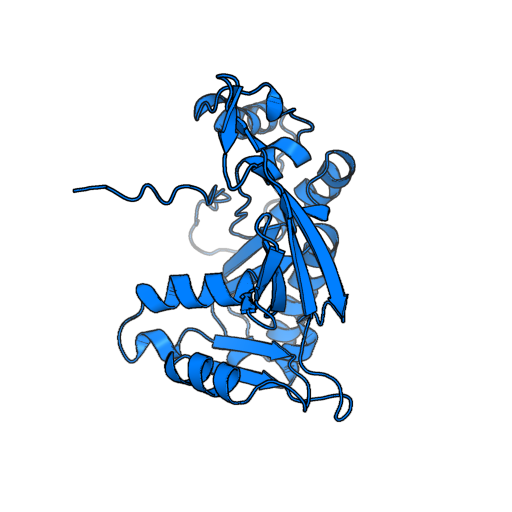.00 91.31 156 GLN A O 1
ATOM 1255 N N . THR A 1 157 ? -11.173 2.416 21.200 1.00 93.50 157 THR A N 1
ATOM 1256 C CA . THR A 1 157 ? -10.196 1.327 21.201 1.00 93.50 157 THR A CA 1
ATOM 1257 C C . THR A 1 157 ? -9.013 1.686 20.295 1.00 93.50 157 THR A C 1
ATOM 1259 O O . THR A 1 157 ? -9.222 1.982 19.110 1.00 93.50 157 THR A O 1
ATOM 1262 N N . PRO A 1 158 ? -7.769 1.666 20.809 1.00 91.75 158 PRO A N 1
ATOM 1263 C CA . PRO A 1 158 ? -6.599 1.933 19.984 1.00 91.75 158 PRO A CA 1
ATOM 1264 C C . PRO A 1 158 ? -6.424 0.803 18.957 1.00 91.75 158 PRO A C 1
ATOM 1266 O O . PRO A 1 158 ? -6.547 -0.372 19.321 1.00 91.75 158 PRO A O 1
ATOM 1269 N N . PRO A 1 159 ? -6.184 1.119 17.674 1.00 96.50 159 PRO A N 1
ATOM 1270 C CA . PRO A 1 159 ? -5.863 0.105 16.684 1.00 96.50 159 PRO A CA 1
ATOM 1271 C C . PRO A 1 159 ? -4.374 -0.257 16.728 1.00 96.50 159 PRO A C 1
ATOM 1273 O O . PRO A 1 159 ? -3.554 0.547 17.154 1.00 96.50 159 PRO A O 1
ATOM 1276 N N . LEU A 1 160 ? -4.029 -1.434 16.205 1.00 97.06 160 LEU A N 1
ATOM 1277 C CA . LEU A 1 160 ? -2.651 -1.780 15.856 1.00 97.06 160 LEU A CA 1
ATOM 1278 C C . LEU A 1 160 ? -2.253 -1.065 14.554 1.00 97.06 160 LEU A C 1
ATOM 1280 O O . LEU A 1 160 ? -2.924 -1.227 13.532 1.00 97.06 160 LEU A O 1
ATOM 1284 N N . VAL A 1 161 ? -1.153 -0.322 14.557 1.00 97.56 161 VAL A N 1
ATOM 1285 C CA . VAL A 1 161 ? -0.640 0.411 13.395 1.00 97.56 161 VAL A CA 1
ATOM 1286 C C . VAL A 1 161 ? 0.658 -0.224 12.902 1.00 97.56 161 VAL A C 1
ATOM 1288 O O . VAL A 1 161 ? 1.682 -0.215 13.584 1.00 97.56 161 VAL A O 1
ATOM 1291 N N . ILE A 1 162 ? 0.608 -0.761 11.686 1.00 97.00 162 ILE A N 1
ATOM 1292 C CA . ILE A 1 162 ? 1.747 -1.314 10.952 1.00 97.00 162 ILE A CA 1
ATOM 1293 C C . ILE A 1 162 ? 2.160 -0.298 9.894 1.00 97.00 162 ILE A C 1
ATOM 1295 O O . ILE A 1 162 ? 1.304 0.197 9.160 1.00 97.00 162 ILE A O 1
ATOM 1299 N N . TRP A 1 163 ? 3.451 -0.010 9.780 1.00 96.81 163 TRP A N 1
ATOM 1300 C CA . TRP A 1 163 ? 3.988 0.894 8.772 1.00 96.81 163 TRP A CA 1
ATOM 1301 C C . TRP A 1 163 ? 5.130 0.259 7.974 1.00 96.81 163 TRP A C 1
ATOM 1303 O O . TRP A 1 163 ? 6.168 -0.113 8.525 1.00 96.81 163 TRP A O 1
ATOM 1313 N N . GLU A 1 164 ? 4.937 0.208 6.658 1.00 94.75 164 GLU A N 1
ATOM 1314 C CA . GLU A 1 164 ? 5.934 -0.124 5.643 1.00 94.75 164 GLU A CA 1
ATOM 1315 C C . GLU A 1 164 ? 6.374 1.173 4.929 1.00 94.75 164 GLU A C 1
ATOM 1317 O O . GLU A 1 164 ? 5.528 1.913 4.404 1.00 94.75 164 GLU A O 1
ATOM 1322 N N . PRO A 1 165 ? 7.679 1.504 4.916 1.00 94.44 165 PRO A N 1
ATOM 1323 C CA . PRO A 1 165 ? 8.159 2.747 4.328 1.00 94.44 165 PRO A CA 1
ATOM 1324 C C . PRO A 1 165 ? 8.147 2.690 2.796 1.00 94.44 165 PRO A C 1
ATOM 1326 O O . PRO A 1 165 ? 8.397 1.658 2.181 1.00 94.44 165 PRO A O 1
ATOM 1329 N N . LEU A 1 166 ? 7.920 3.833 2.144 1.00 91.31 166 LEU A N 1
ATOM 1330 C CA . LEU A 1 166 ? 8.038 3.912 0.686 1.00 91.31 166 LEU A CA 1
ATOM 1331 C C . LEU A 1 166 ? 9.517 3.863 0.253 1.00 91.31 166 LEU A C 1
ATOM 1333 O O . LEU A 1 166 ? 10.295 4.719 0.698 1.00 91.31 166 LEU A O 1
ATOM 1337 N N . PRO A 1 167 ? 9.906 2.984 -0.695 1.00 89.81 167 PRO A N 1
ATOM 1338 C CA . PRO A 1 167 ? 11.301 2.842 -1.111 1.00 89.81 167 PRO A CA 1
ATOM 1339 C C . PRO A 1 167 ? 11.994 4.154 -1.526 1.00 89.81 167 PRO A C 1
ATOM 1341 O O . PRO A 1 167 ? 13.108 4.391 -1.066 1.00 89.81 167 PRO A O 1
ATOM 1344 N N . PRO A 1 168 ? 11.364 5.072 -2.298 1.00 89.00 168 PRO A N 1
ATOM 1345 C CA . PRO A 1 168 ? 12.002 6.340 -2.682 1.00 89.00 168 PRO A CA 1
ATOM 1346 C C . PRO A 1 168 ? 12.307 7.283 -1.509 1.00 89.00 168 PRO A C 1
ATOM 1348 O O . PRO A 1 168 ? 13.060 8.241 -1.664 1.00 89.00 168 PRO A O 1
ATOM 1351 N N . THR A 1 169 ? 11.690 7.046 -0.351 1.00 92.69 169 THR A N 1
ATOM 1352 C CA . THR A 1 169 ? 11.876 7.851 0.866 1.00 92.69 169 THR A CA 1
ATOM 1353 C C . THR A 1 169 ? 12.857 7.221 1.846 1.00 92.69 169 THR A C 1
ATOM 1355 O O . THR A 1 169 ? 13.226 7.843 2.834 1.00 92.69 169 THR A O 1
ATOM 1358 N N . CYS A 1 170 ? 13.335 6.013 1.551 1.00 93.31 170 CYS A N 1
ATOM 1359 C CA . CYS A 1 170 ? 14.355 5.346 2.342 1.00 93.31 170 CYS A CA 1
ATOM 1360 C C . CYS A 1 170 ? 15.719 5.904 1.942 1.00 93.31 170 CYS A C 1
ATOM 1362 O O . CYS A 1 170 ? 16.345 5.425 1.002 1.00 93.31 170 CYS A O 1
ATOM 1364 N N . LYS A 1 171 ? 16.137 6.978 2.610 1.00 94.31 171 LYS A N 1
ATOM 1365 C CA . LYS A 1 171 ? 17.417 7.663 2.401 1.00 94.31 171 LYS A CA 1
ATOM 1366 C C . LYS A 1 171 ? 17.911 8.225 3.728 1.00 94.31 171 LYS A C 1
ATOM 1368 O O . LYS A 1 171 ? 17.105 8.572 4.589 1.00 94.31 171 LYS A O 1
ATOM 1373 N N . SER A 1 172 ? 19.222 8.373 3.872 1.00 94.31 172 SER A N 1
ATOM 1374 C CA . SER A 1 172 ? 19.839 8.846 5.118 1.00 94.31 172 SER A CA 1
ATOM 1375 C C . SER A 1 172 ? 19.369 10.236 5.553 1.00 94.31 172 SER A C 1
ATOM 1377 O O . SER A 1 172 ? 19.305 10.515 6.746 1.00 94.31 172 SER A O 1
ATOM 1379 N N . SER A 1 173 ? 18.962 11.092 4.610 1.00 95.44 173 SER A N 1
ATOM 1380 C CA . SER A 1 173 ? 18.406 12.412 4.929 1.00 95.44 173 SER A CA 1
ATOM 1381 C C . SER A 1 173 ? 17.028 12.366 5.604 1.00 95.44 173 SER A C 1
ATOM 1383 O O . SER A 1 173 ? 16.597 13.381 6.131 1.00 95.44 173 SER A O 1
ATOM 1385 N N . GLU A 1 174 ? 16.317 11.234 5.566 1.00 95.94 174 GLU A N 1
ATOM 1386 C CA . GLU A 1 174 ? 15.017 11.049 6.234 1.00 95.94 174 GLU A CA 1
ATOM 1387 C C . GLU A 1 174 ? 15.154 10.368 7.599 1.00 95.94 174 GLU A C 1
ATOM 1389 O O . GLU A 1 174 ? 14.141 10.042 8.209 1.00 95.94 174 GLU A O 1
ATOM 1394 N N . LEU A 1 175 ? 16.377 10.125 8.088 1.00 92.44 175 LEU A N 1
ATOM 1395 C CA . LEU A 1 175 ? 16.590 9.366 9.321 1.00 92.44 175 LEU A CA 1
ATOM 1396 C C . LEU A 1 175 ? 15.878 10.004 10.524 1.00 92.44 175 LEU A C 1
ATOM 1398 O O . LEU A 1 175 ? 15.247 9.298 11.300 1.00 92.44 175 LEU A O 1
ATOM 1402 N N . GLU A 1 176 ? 15.901 11.330 10.654 1.00 94.69 176 GLU A N 1
ATOM 1403 C CA . GLU A 1 176 ? 15.173 12.026 11.724 1.00 94.69 176 GLU A CA 1
ATOM 1404 C C . GLU A 1 176 ? 13.653 11.821 11.611 1.00 94.69 176 GLU A C 1
ATOM 1406 O O . GLU A 1 176 ? 12.991 11.452 12.582 1.00 94.69 176 GLU A O 1
ATOM 1411 N N . ASN A 1 177 ? 13.100 11.967 10.404 1.00 96.62 177 ASN A N 1
ATOM 1412 C CA . ASN A 1 177 ? 11.678 11.729 10.154 1.00 96.62 177 ASN A CA 1
ATOM 1413 C C . ASN A 1 177 ? 11.298 10.264 10.396 1.00 96.62 177 ASN A C 1
ATOM 1415 O O . ASN A 1 177 ? 10.220 10.000 10.922 1.00 96.62 177 ASN A O 1
ATOM 1419 N N . LEU A 1 178 ? 12.177 9.314 10.058 1.00 95.00 178 LEU A N 1
ATOM 1420 C CA . LEU A 1 178 ? 12.017 7.900 10.387 1.00 95.00 178 LEU A CA 1
ATOM 1421 C C . LEU A 1 178 ? 11.905 7.712 11.900 1.00 95.00 178 LEU A C 1
ATOM 1423 O O . LEU A 1 178 ? 10.958 7.067 12.339 1.00 95.00 178 LEU A O 1
ATOM 1427 N N . MET A 1 179 ? 12.835 8.273 12.682 1.00 93.19 179 MET A N 1
ATOM 1428 C CA . MET A 1 179 ? 12.850 8.129 14.145 1.00 93.19 179 MET A CA 1
ATOM 1429 C C . MET A 1 179 ? 11.582 8.695 14.791 1.00 93.19 179 MET A C 1
ATOM 1431 O O . MET A 1 179 ? 11.032 8.101 15.718 1.00 93.19 179 MET A O 1
ATOM 1435 N N . ASN A 1 180 ? 11.069 9.800 14.258 1.00 95.88 180 ASN A N 1
ATOM 1436 C CA . ASN A 1 180 ? 9.796 10.358 14.695 1.00 95.88 180 ASN A CA 1
ATOM 1437 C C . ASN A 1 180 ? 8.615 9.458 14.280 1.00 95.88 180 ASN A C 1
ATOM 1439 O O . ASN A 1 180 ? 7.718 9.200 15.081 1.00 95.88 180 ASN A O 1
ATOM 1443 N N . ALA A 1 181 ? 8.609 8.943 13.048 1.00 95.75 181 ALA A N 1
ATOM 1444 C CA . ALA A 1 181 ? 7.526 8.109 12.526 1.00 95.75 181 ALA A CA 1
ATOM 1445 C C . ALA A 1 181 ? 7.415 6.753 13.244 1.00 95.75 181 ALA A C 1
ATOM 1447 O O . ALA A 1 181 ? 6.310 6.308 13.549 1.00 95.75 181 ALA A O 1
ATOM 1448 N N . ILE A 1 182 ? 8.537 6.107 13.584 1.00 95.25 182 ILE A N 1
ATOM 1449 C CA . ILE A 1 182 ? 8.514 4.847 14.347 1.00 95.25 182 ILE A CA 1
ATOM 1450 C C . ILE A 1 182 ? 7.951 5.023 15.765 1.00 95.25 182 ILE A C 1
ATOM 1452 O O . ILE A 1 182 ? 7.494 4.050 16.355 1.00 95.25 182 ILE A O 1
ATOM 1456 N N . ALA A 1 183 ? 7.953 6.243 16.315 1.00 93.62 183 ALA A N 1
ATOM 1457 C CA . ALA A 1 183 ? 7.413 6.523 17.645 1.00 93.62 183 ALA A CA 1
ATOM 1458 C C . ALA A 1 183 ? 5.874 6.584 17.683 1.00 93.62 183 ALA A C 1
ATOM 1460 O O . ALA A 1 183 ? 5.288 6.498 18.768 1.00 93.62 183 ALA A O 1
ATOM 1461 N N . VAL A 1 184 ? 5.217 6.730 16.525 1.00 95.12 184 VAL A N 1
ATOM 1462 C CA . VAL A 1 184 ? 3.750 6.822 16.416 1.00 95.12 184 VAL A CA 1
ATOM 1463 C C . VAL A 1 184 ? 3.093 5.542 15.891 1.00 95.12 184 VAL A C 1
ATOM 1465 O O . VAL A 1 184 ? 1.874 5.508 15.760 1.00 95.12 184 VAL A O 1
ATOM 1468 N N . VAL A 1 185 ? 3.862 4.485 15.617 1.00 96.31 185 VAL A N 1
ATOM 1469 C CA . VAL A 1 185 ? 3.362 3.194 15.106 1.00 96.31 185 VAL A CA 1
ATOM 1470 C C . VAL A 1 185 ? 3.731 2.043 16.043 1.00 96.31 185 VAL A C 1
ATOM 1472 O O . VAL A 1 185 ? 4.655 2.158 16.846 1.00 96.31 185 VAL A O 1
ATOM 1475 N N . ASP A 1 186 ? 3.035 0.912 15.926 1.00 96.06 186 ASP A N 1
ATOM 1476 C CA . ASP A 1 186 ? 3.307 -0.281 16.740 1.00 96.06 186 ASP A CA 1
ATOM 1477 C C . ASP A 1 186 ? 4.317 -1.227 16.074 1.00 96.06 186 ASP A C 1
ATOM 1479 O O . ASP A 1 186 ? 5.138 -1.862 16.743 1.00 96.06 186 ASP A O 1
ATOM 1483 N N . ILE A 1 187 ? 4.255 -1.339 14.743 1.00 95.62 187 ILE A N 1
ATOM 1484 C CA . ILE A 1 187 ? 5.105 -2.227 13.943 1.00 95.62 187 ILE A CA 1
ATOM 1485 C C . ILE A 1 187 ? 5.709 -1.427 12.793 1.00 95.62 187 ILE A C 1
ATOM 1487 O O . ILE A 1 187 ? 4.989 -0.866 11.972 1.00 95.62 187 ILE A O 1
ATOM 1491 N N . PHE A 1 188 ? 7.037 -1.429 12.705 1.00 94.88 188 PHE A N 1
ATOM 1492 C CA . PHE A 1 188 ? 7.780 -0.897 11.565 1.00 94.88 188 PHE A CA 1
ATOM 1493 C C . PHE A 1 188 ? 8.319 -2.064 10.732 1.00 94.88 188 PHE A C 1
ATOM 1495 O O . PHE A 1 188 ? 9.051 -2.911 11.252 1.00 94.88 188 PHE A O 1
ATOM 1502 N N . SER A 1 189 ? 7.956 -2.135 9.451 1.00 93.06 189 SER A N 1
ATOM 1503 C CA . SER A 1 189 ? 8.240 -3.289 8.590 1.00 93.06 189 SER A CA 1
ATOM 1504 C C . SER A 1 189 ? 9.024 -2.941 7.317 1.00 93.06 189 SER A C 1
ATOM 1506 O O . SER A 1 189 ? 8.516 -3.157 6.216 1.00 93.06 189 SER A O 1
ATOM 1508 N N . PRO A 1 190 ? 10.256 -2.408 7.422 1.00 91.94 190 PRO A N 1
ATOM 1509 C CA . PRO A 1 190 ? 11.097 -2.175 6.252 1.00 91.94 190 PRO A CA 1
ATOM 1510 C C . PRO A 1 190 ? 11.598 -3.506 5.688 1.00 91.94 190 PRO A C 1
ATOM 1512 O O . PRO A 1 190 ? 11.737 -4.489 6.414 1.00 91.94 190 PRO A O 1
ATOM 1515 N N . ASN A 1 191 ? 11.998 -3.551 4.426 1.00 87.69 191 ASN A N 1
ATOM 1516 C CA . ASN A 1 191 ? 12.943 -4.576 3.992 1.00 87.69 191 ASN A CA 1
ATOM 1517 C C . ASN A 1 191 ? 14.397 -4.198 4.341 1.00 87.69 191 ASN A C 1
ATOM 1519 O O . ASN A 1 191 ? 14.698 -3.109 4.832 1.00 87.69 191 ASN A O 1
ATOM 1523 N N . HIS A 1 192 ? 15.326 -5.126 4.099 1.00 82.19 192 HIS A N 1
ATOM 1524 C CA . HIS A 1 192 ? 16.736 -4.921 4.432 1.00 82.19 192 HIS A CA 1
ATOM 1525 C C . HIS A 1 192 ? 17.400 -3.807 3.605 1.00 82.19 192 HIS A C 1
ATOM 1527 O O . HIS A 1 192 ? 18.338 -3.179 4.092 1.00 82.19 192 HIS A O 1
ATOM 1533 N N . ILE A 1 193 ? 16.908 -3.550 2.388 1.00 86.50 193 ILE A N 1
ATOM 1534 C CA . ILE A 1 193 ? 17.427 -2.507 1.497 1.00 86.50 193 ILE A CA 1
ATOM 1535 C C . ILE A 1 193 ? 17.005 -1.128 1.993 1.00 86.50 193 ILE A C 1
ATOM 1537 O O . ILE A 1 193 ? 17.829 -0.231 2.141 1.00 86.50 193 ILE A O 1
ATOM 1541 N N . GLU A 1 194 ? 15.725 -0.976 2.310 1.00 90.94 194 GLU A N 1
ATOM 1542 C CA . GLU A 1 194 ? 15.152 0.248 2.867 1.00 90.94 194 GLU A CA 1
ATOM 1543 C C . GLU A 1 194 ? 15.830 0.627 4.179 1.00 90.94 194 GLU A C 1
ATOM 1545 O O . GLU A 1 194 ? 16.269 1.766 4.344 1.00 90.94 194 GLU A O 1
ATOM 1550 N N . LEU A 1 195 ? 15.988 -0.348 5.081 1.00 90.19 195 LEU A N 1
ATOM 1551 C CA . LEU A 1 195 ? 16.676 -0.138 6.348 1.00 90.19 195 LEU A CA 1
ATOM 1552 C C . LEU A 1 195 ? 18.122 0.316 6.120 1.00 90.19 195 LEU A C 1
ATOM 1554 O O . LEU A 1 195 ? 18.547 1.316 6.689 1.00 90.19 195 LEU A O 1
ATOM 1558 N N 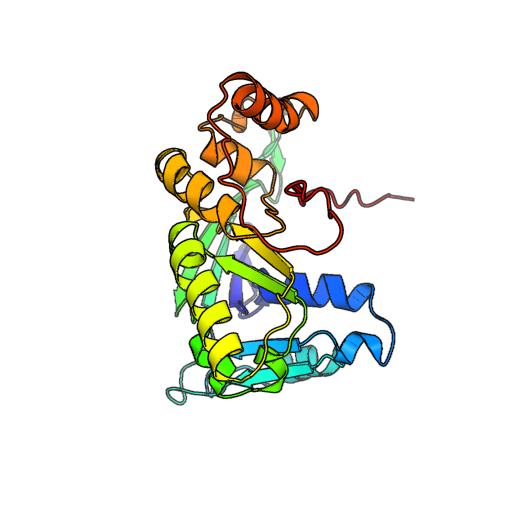. ALA A 1 196 ? 18.868 -0.374 5.256 1.00 88.25 196 ALA A N 1
ATOM 1559 C CA . ALA A 1 196 ? 20.239 0.004 4.936 1.00 88.25 196 ALA A CA 1
ATOM 1560 C C . ALA A 1 196 ? 20.333 1.433 4.375 1.00 88.25 196 ALA A C 1
ATOM 1562 O O . ALA A 1 196 ? 21.176 2.205 4.832 1.00 88.25 196 ALA A O 1
ATOM 1563 N N . HIS A 1 197 ? 19.435 1.829 3.468 1.00 90.56 197 HIS A N 1
ATOM 1564 C CA . HIS A 1 197 ? 19.433 3.184 2.920 1.00 90.56 197 HIS A CA 1
ATOM 1565 C C . HIS A 1 197 ? 19.125 4.269 3.961 1.00 90.56 197 HIS A C 1
ATOM 1567 O O . HIS A 1 197 ? 19.743 5.335 3.912 1.00 90.56 197 HIS A O 1
ATOM 1573 N N . PHE A 1 198 ? 18.228 4.022 4.923 1.00 91.12 198 PHE A N 1
ATOM 1574 C CA . PHE A 1 198 ? 17.998 4.957 6.033 1.00 91.12 198 PHE A CA 1
ATOM 1575 C C . PHE A 1 198 ? 19.257 5.187 6.875 1.00 91.12 198 PHE A C 1
ATOM 1577 O O . PHE A 1 198 ? 19.500 6.303 7.324 1.00 91.12 198 PHE A O 1
ATOM 1584 N N . PHE A 1 199 ? 20.094 4.162 7.039 1.00 88.50 199 PHE A N 1
ATOM 1585 C CA . PHE A 1 199 ? 21.360 4.260 7.772 1.00 88.50 199 PHE A CA 1
ATOM 1586 C C . PHE A 1 199 ? 22.565 4.609 6.883 1.00 88.50 199 PHE A C 1
ATOM 1588 O O . PHE A 1 199 ? 23.702 4.579 7.354 1.00 88.50 199 PHE A O 1
ATOM 1595 N N . GLY A 1 200 ? 22.343 4.950 5.607 1.00 88.00 200 GLY A N 1
ATOM 1596 C CA . GLY A 1 200 ? 23.413 5.305 4.669 1.00 88.00 200 GLY A CA 1
ATOM 1597 C C . GLY A 1 200 ? 24.392 4.163 4.385 1.00 88.00 200 GLY A C 1
ATOM 1598 O O . GLY A 1 200 ? 25.553 4.417 4.071 1.00 88.00 200 GLY A O 1
ATOM 1599 N N . LEU A 1 201 ? 23.950 2.912 4.533 1.00 85.81 201 LEU A N 1
ATOM 1600 C CA . LEU A 1 201 ? 24.764 1.729 4.280 1.00 85.81 201 LEU A CA 1
ATOM 1601 C C . LEU A 1 201 ? 24.744 1.382 2.787 1.00 85.81 201 LEU A C 1
ATOM 1603 O O . LEU A 1 201 ? 23.678 1.290 2.177 1.00 85.81 201 LEU A O 1
ATOM 1607 N N . ASP A 1 202 ? 25.924 1.148 2.215 1.00 76.25 202 ASP A N 1
ATOM 1608 C CA . ASP A 1 202 ? 26.073 0.709 0.829 1.00 76.25 202 ASP A CA 1
ATOM 1609 C C . ASP A 1 202 ? 25.910 -0.811 0.715 1.00 76.25 202 ASP A C 1
ATOM 1611 O O . ASP A 1 202 ? 26.760 -1.584 1.150 1.00 76.25 202 ASP A O 1
ATOM 1615 N N . ILE A 1 203 ? 24.804 -1.235 0.110 1.00 69.69 203 ILE A N 1
ATOM 1616 C CA . ILE A 1 203 ? 24.402 -2.640 -0.010 1.00 69.69 203 ILE A CA 1
ATOM 1617 C C . ILE A 1 203 ? 25.144 -3.351 -1.143 1.00 69.69 203 ILE A C 1
ATOM 1619 O O . ILE A 1 203 ? 25.268 -4.571 -1.106 1.00 69.69 203 ILE A O 1
ATOM 1623 N N . SER A 1 204 ? 25.698 -2.612 -2.111 1.00 63.91 204 SER A N 1
ATOM 1624 C CA . SER A 1 204 ? 26.450 -3.200 -3.229 1.00 63.91 204 SER A CA 1
ATOM 1625 C C . SER A 1 204 ? 27.730 -3.910 -2.776 1.00 63.91 204 SER A C 1
ATOM 1627 O O . SER A 1 204 ? 28.195 -4.830 -3.440 1.00 63.91 204 SER A O 1
ATOM 1629 N N . ASN A 1 205 ? 28.246 -3.535 -1.601 1.00 50.97 205 ASN A N 1
ATOM 1630 C CA . ASN A 1 205 ? 29.446 -4.100 -0.987 1.00 50.97 205 ASN A CA 1
ATOM 1631 C C . ASN A 1 205 ? 29.150 -4.959 0.259 1.00 50.97 205 ASN A C 1
ATOM 1633 O O . ASN A 1 205 ? 30.074 -5.435 0.924 1.00 50.97 205 ASN A O 1
ATOM 1637 N N . LEU A 1 206 ? 27.874 -5.150 0.617 1.00 52.81 206 LEU A N 1
ATOM 1638 C CA . LEU A 1 206 ? 27.485 -5.890 1.816 1.00 52.81 206 LEU A CA 1
ATOM 1639 C C . LEU A 1 206 ? 27.208 -7.357 1.480 1.00 52.81 206 LEU A C 1
ATOM 1641 O O . LEU A 1 206 ? 26.182 -7.698 0.897 1.00 52.81 206 LEU A O 1
ATOM 1645 N N . ILE A 1 207 ? 28.075 -8.253 1.958 1.00 53.88 207 ILE A N 1
ATOM 1646 C CA . ILE A 1 207 ? 27.710 -9.667 2.106 1.00 53.88 207 ILE A CA 1
ATOM 1647 C C . ILE A 1 207 ? 26.523 -9.711 3.070 1.00 53.88 207 ILE A C 1
ATOM 1649 O O . ILE A 1 207 ? 26.656 -9.298 4.228 1.00 53.88 207 ILE A O 1
ATOM 1653 N N . PHE A 1 208 ? 25.366 -10.194 2.602 1.00 54.41 208 PHE A N 1
ATOM 1654 C CA . PHE A 1 208 ? 24.173 -10.320 3.437 1.00 54.41 208 PHE A CA 1
ATOM 1655 C C . PHE A 1 208 ? 24.526 -11.079 4.721 1.00 54.41 208 PHE A C 1
ATOM 1657 O O . PHE A 1 208 ? 24.837 -12.270 4.710 1.00 54.41 208 PHE A O 1
ATOM 1664 N N . SER A 1 209 ? 24.482 -10.372 5.845 1.00 58.31 209 SER A N 1
ATOM 1665 C CA . SER A 1 209 ? 24.697 -10.940 7.166 1.00 58.31 209 SER A CA 1
ATOM 1666 C C . SER A 1 209 ? 23.564 -10.488 8.058 1.00 58.31 209 SER A C 1
ATOM 1668 O O . SER A 1 209 ? 23.360 -9.293 8.274 1.00 58.31 209 SER A O 1
ATOM 1670 N N . ARG A 1 210 ? 22.854 -11.462 8.627 1.00 56.00 210 ARG A N 1
ATOM 1671 C CA . ARG A 1 210 ? 21.797 -11.227 9.614 1.00 56.00 210 ARG A CA 1
ATOM 1672 C C . ARG A 1 210 ? 22.265 -10.294 10.740 1.00 56.00 210 ARG A C 1
ATOM 1674 O O . ARG A 1 210 ? 21.539 -9.392 11.138 1.00 56.00 210 ARG A O 1
ATOM 1681 N N . CYS A 1 211 ? 23.518 -10.447 11.171 1.00 56.59 211 CYS A N 1
ATOM 1682 C CA . CYS A 1 211 ? 24.131 -9.614 12.203 1.00 56.59 211 CYS A CA 1
ATOM 1683 C C . CYS A 1 211 ? 24.265 -8.137 11.784 1.00 56.59 211 CYS A C 1
ATOM 1685 O O . CYS A 1 211 ? 24.096 -7.256 12.618 1.00 56.59 211 CYS A O 1
ATOM 1687 N N . LEU A 1 212 ? 24.534 -7.834 10.508 1.00 56.62 212 LEU A N 1
ATOM 1688 C CA . LEU A 1 212 ? 24.679 -6.451 10.027 1.00 56.62 212 LEU A CA 1
ATOM 1689 C C . LEU A 1 212 ? 23.348 -5.692 10.008 1.00 56.62 212 LEU A C 1
ATOM 1691 O O . LEU A 1 212 ? 23.339 -4.495 10.269 1.00 56.62 212 LEU A O 1
ATOM 1695 N N . ILE A 1 213 ? 22.238 -6.389 9.760 1.00 55.69 213 ILE A N 1
ATOM 1696 C CA . ILE A 1 213 ? 20.880 -5.818 9.767 1.00 55.69 213 ILE A CA 1
ATOM 1697 C C . ILE A 1 213 ? 20.360 -5.656 11.204 1.00 55.69 213 ILE A C 1
ATOM 1699 O O . ILE A 1 213 ? 19.630 -4.715 11.504 1.00 55.69 213 ILE A O 1
ATOM 1703 N N . GLU A 1 214 ? 20.742 -6.557 12.112 1.00 61.31 214 GLU A N 1
ATOM 1704 C CA . GLU A 1 214 ? 20.321 -6.510 13.517 1.00 61.31 214 GLU A CA 1
ATOM 1705 C C . GLU A 1 214 ? 21.172 -5.537 14.367 1.00 61.31 214 GLU A C 1
ATOM 1707 O O . GLU A 1 214 ? 20.664 -4.994 15.344 1.00 61.31 214 GLU A O 1
ATOM 1712 N N . ARG A 1 215 ? 22.426 -5.233 13.986 1.00 56.03 215 ARG A N 1
ATOM 1713 C CA . ARG A 1 215 ? 23.331 -4.306 14.712 1.00 56.03 215 ARG A CA 1
ATOM 1714 C C . ARG A 1 215 ? 22.836 -2.857 14.857 1.00 56.03 215 ARG A C 1
ATOM 1716 O O . ARG A 1 215 ? 23.050 -2.299 15.933 1.00 56.03 215 ARG A O 1
ATOM 1723 N N . PRO A 1 216 ? 22.193 -2.223 13.855 1.00 51.75 216 PRO A N 1
ATOM 1724 C CA . PRO A 1 216 ? 21.589 -0.901 14.022 1.00 51.75 216 PRO A CA 1
ATOM 1725 C C . PRO A 1 216 ? 20.576 -0.838 15.173 1.00 51.75 216 PRO A C 1
ATOM 1727 O O . PRO A 1 216 ? 20.448 0.208 15.794 1.00 51.75 216 PRO A O 1
ATOM 1730 N N . ARG A 1 217 ? 19.947 -1.965 15.562 1.00 44.66 217 ARG A N 1
ATOM 1731 C CA . ARG A 1 217 ? 19.094 -2.016 16.768 1.00 44.66 217 ARG A CA 1
ATOM 1732 C C . ARG A 1 217 ? 19.872 -1.804 18.070 1.00 44.66 217 ARG A C 1
ATOM 1734 O O . ARG A 1 217 ? 19.283 -1.413 19.069 1.00 44.66 217 ARG A O 1
ATOM 1741 N N . GLN A 1 218 ? 21.169 -2.109 18.084 1.00 39.41 218 GLN A N 1
ATOM 1742 C CA . GLN A 1 218 ? 21.978 -2.180 19.301 1.00 39.41 218 GLN A CA 1
ATOM 1743 C C . GLN A 1 218 ? 22.688 -0.852 19.606 1.00 39.41 218 GLN A C 1
ATOM 1745 O O . GLN A 1 218 ? 22.748 -0.442 20.762 1.00 39.41 218 GLN A O 1
ATOM 1750 N N . LYS A 1 219 ? 23.131 -0.123 18.570 1.00 40.41 219 LYS A N 1
ATOM 1751 C CA . LYS A 1 219 ? 23.791 1.188 18.726 1.00 40.41 219 LYS A CA 1
ATOM 1752 C C . LYS A 1 219 ? 22.872 2.273 19.309 1.00 40.41 219 LYS A C 1
ATOM 1754 O O . LYS A 1 219 ? 23.336 3.104 20.086 1.00 40.41 219 LYS A O 1
ATOM 1759 N N . ASP A 1 220 ? 21.579 2.243 18.997 1.00 44.59 220 ASP A N 1
ATOM 1760 C CA . ASP A 1 220 ? 20.621 3.233 19.518 1.00 44.59 220 ASP A CA 1
ATOM 1761 C C . ASP A 1 220 ? 20.133 2.911 20.938 1.00 44.59 220 ASP A C 1
ATOM 1763 O O . ASP A 1 220 ? 19.726 3.807 21.678 1.00 44.59 220 ASP A O 1
ATOM 1767 N N . TYR A 1 221 ? 20.241 1.645 21.353 1.00 37.81 221 TYR A N 1
ATOM 1768 C CA . TYR A 1 221 ? 19.973 1.223 22.729 1.00 37.81 221 TYR A CA 1
ATOM 1769 C C . TYR A 1 221 ? 21.095 1.670 23.682 1.00 37.81 221 TYR A C 1
ATOM 1771 O O . TYR A 1 221 ? 20.838 2.050 24.822 1.00 37.81 221 TYR A O 1
ATOM 1779 N N . GLU A 1 222 ? 22.343 1.668 23.204 1.00 34.81 222 GLU A N 1
ATOM 1780 C CA . GLU A 1 222 ? 23.529 2.055 23.980 1.00 34.81 222 GLU A CA 1
ATOM 1781 C C . GLU A 1 222 ? 23.724 3.578 24.089 1.00 34.81 222 GLU A C 1
ATOM 1783 O O . GLU A 1 222 ? 24.313 4.050 25.060 1.00 34.81 222 GLU A O 1
ATOM 1788 N N . THR A 1 223 ? 23.209 4.369 23.139 1.00 39.56 223 THR A N 1
ATOM 1789 C CA . THR A 1 223 ? 23.349 5.842 23.144 1.00 39.56 223 THR A CA 1
ATOM 1790 C C . THR A 1 223 ? 22.306 6.574 23.996 1.00 39.56 223 THR A C 1
ATOM 1792 O O . THR A 1 223 ? 22.395 7.790 24.147 1.00 39.56 223 THR A O 1
ATOM 1795 N N . GLY A 1 224 ? 21.336 5.871 24.594 1.00 34.00 224 GLY A N 1
ATOM 1796 C CA . GLY A 1 224 ? 20.396 6.457 25.562 1.00 34.00 224 GLY A CA 1
ATOM 1797 C C . GLY A 1 224 ? 19.418 7.496 24.992 1.00 34.00 224 GLY A C 1
ATOM 1798 O O . GLY A 1 224 ? 18.724 8.158 25.764 1.00 34.00 224 GLY A O 1
ATOM 1799 N N . ASN A 1 225 ? 19.326 7.626 23.664 1.00 37.59 225 ASN A N 1
ATOM 1800 C CA . ASN A 1 225 ? 18.416 8.561 22.988 1.00 37.59 225 ASN A CA 1
ATOM 1801 C C . ASN A 1 225 ? 16.951 8.081 22.958 1.00 37.59 225 ASN A C 1
ATOM 1803 O O . ASN A 1 225 ? 16.062 8.833 22.571 1.00 37.59 225 ASN A O 1
ATOM 1807 N N . TRP A 1 226 ? 16.676 6.858 23.420 1.00 35.62 226 TRP A N 1
ATOM 1808 C CA . TRP A 1 226 ? 15.325 6.346 23.644 1.00 35.62 226 TRP A CA 1
ATOM 1809 C C . TRP A 1 226 ? 14.873 6.624 25.083 1.00 35.62 226 TRP A C 1
ATOM 1811 O O . TRP A 1 226 ? 14.955 5.761 25.955 1.00 35.62 226 TRP A O 1
ATOM 1821 N N . LYS A 1 227 ? 14.370 7.835 25.345 1.00 29.23 227 LYS A N 1
ATOM 1822 C CA . LYS A 1 227 ? 13.561 8.113 26.541 1.00 29.23 227 LYS A CA 1
ATOM 1823 C C . LYS A 1 227 ? 12.106 8.271 26.125 1.00 29.23 227 LYS A C 1
ATOM 1825 O O . LYS A 1 227 ? 11.742 9.250 25.486 1.00 29.23 227 LYS A O 1
ATOM 1830 N N . ARG A 1 228 ? 11.274 7.297 26.490 1.00 35.97 228 ARG A N 1
ATOM 1831 C CA . ARG A 1 228 ? 9.819 7.423 26.403 1.00 35.97 228 ARG A CA 1
ATOM 1832 C C . ARG A 1 228 ? 9.353 8.147 27.665 1.00 35.97 228 ARG A C 1
ATOM 1834 O O . ARG A 1 228 ? 9.571 7.634 28.758 1.00 35.97 228 ARG A O 1
ATOM 1841 N N . GLU A 1 229 ? 8.742 9.320 27.524 1.00 32.31 229 GLU A N 1
ATOM 1842 C CA . GLU A 1 229 ? 7.929 9.886 28.603 1.00 32.31 229 GLU A CA 1
ATOM 1843 C C . GLU A 1 229 ? 6.759 8.933 28.876 1.00 32.31 229 GLU A C 1
ATOM 1845 O O . GLU A 1 229 ? 6.037 8.512 27.965 1.00 32.31 229 GLU A O 1
ATOM 1850 N N . GLU A 1 230 ? 6.632 8.532 30.138 1.00 33.47 230 GLU A N 1
ATOM 1851 C CA . GLU A 1 230 ? 5.587 7.643 30.625 1.00 33.47 230 GLU A CA 1
ATOM 1852 C C . GLU A 1 230 ? 4.218 8.305 30.421 1.00 33.47 230 GLU A C 1
ATOM 1854 O O . GLU A 1 230 ? 3.883 9.307 31.052 1.00 33.47 230 GLU A O 1
ATOM 1859 N N . ARG A 1 231 ? 3.392 7.737 29.537 1.00 33.78 231 ARG A N 1
ATOM 1860 C CA . ARG A 1 231 ? 1.961 8.043 29.530 1.00 33.78 231 ARG A CA 1
ATOM 1861 C C . ARG A 1 231 ? 1.311 7.285 30.685 1.00 33.78 231 ARG A C 1
ATOM 1863 O O . ARG A 1 231 ? 1.193 6.065 30.636 1.00 33.78 231 ARG A O 1
ATOM 1870 N N . ASN A 1 232 ? 0.899 8.033 31.708 1.00 32.44 232 ASN A N 1
ATOM 1871 C CA . ASN A 1 232 ? 0.031 7.573 32.790 1.00 32.44 232 ASN A CA 1
ATOM 1872 C C . ASN A 1 232 ? -1.284 7.016 32.221 1.00 32.44 232 ASN A C 1
ATOM 1874 O O . ASN A 1 232 ? -2.131 7.781 31.760 1.00 32.44 232 ASN A O 1
ATOM 1878 N N . SER A 1 233 ? -1.480 5.702 32.298 1.00 33.16 233 SER A N 1
ATOM 1879 C CA . SER A 1 233 ? -2.815 5.097 32.317 1.00 33.16 233 SER A CA 1
ATOM 1880 C C . SER A 1 233 ? -2.735 3.693 32.910 1.00 33.16 233 SER A C 1
ATOM 1882 O O . SER A 1 233 ? -2.092 2.811 32.340 1.00 33.16 233 SER A O 1
ATOM 1884 N N . ASP A 1 234 ? -3.397 3.511 34.051 1.00 32.03 234 ASP A N 1
ATOM 1885 C CA . ASP A 1 234 ? -3.543 2.258 34.790 1.00 32.03 234 ASP A CA 1
ATOM 1886 C C . ASP A 1 234 ? -4.275 1.187 33.963 1.00 32.03 234 ASP A C 1
ATOM 1888 O O . ASP A 1 234 ? -5.493 1.055 34.027 1.00 32.03 234 ASP A O 1
ATOM 1892 N N . HIS A 1 235 ? -3.533 0.395 33.188 1.00 27.11 235 HIS A N 1
ATOM 1893 C CA . HIS A 1 235 ? -3.962 -0.898 32.648 1.00 27.11 235 HIS A CA 1
ATOM 1894 C C . HIS A 1 235 ? -2.732 -1.804 32.443 1.00 27.11 235 HIS A C 1
ATOM 1896 O O . HIS A 1 235 ? -1.623 -1.297 32.266 1.00 27.11 235 HIS A O 1
ATOM 1902 N N . PRO A 1 236 ? -2.876 -3.142 32.533 1.00 30.06 236 PRO A N 1
ATOM 1903 C CA . PRO A 1 236 ? -1.749 -4.040 32.749 1.00 30.06 236 PRO A CA 1
ATOM 1904 C C . PRO A 1 236 ? -0.760 -3.992 31.582 1.00 30.06 236 PRO A C 1
ATOM 1906 O O . PRO A 1 236 ? -1.108 -4.265 30.435 1.00 30.06 236 PRO A O 1
ATOM 1909 N N . LEU A 1 237 ? 0.473 -3.639 31.946 1.00 28.50 237 LEU A N 1
ATOM 1910 C CA . LEU A 1 237 ? 1.727 -3.690 31.201 1.00 28.50 237 LEU A CA 1
ATOM 1911 C C . LEU A 1 237 ? 1.710 -4.681 30.025 1.00 28.50 237 LEU A C 1
ATOM 1913 O O . LEU A 1 237 ? 2.037 -5.857 30.177 1.00 28.50 237 LEU A O 1
ATOM 1917 N N . TRP A 1 238 ? 1.433 -4.173 28.825 1.00 29.66 238 TRP A N 1
ATOM 1918 C CA . TRP A 1 238 ? 2.084 -4.701 27.634 1.00 29.66 238 TRP A CA 1
ATOM 1919 C C . TRP A 1 238 ? 3.462 -4.051 27.575 1.00 29.66 238 TRP A C 1
ATOM 1921 O O . TRP A 1 238 ? 3.586 -2.841 27.388 1.00 29.66 238 TRP A O 1
ATOM 1931 N N . SER A 1 239 ? 4.507 -4.853 27.763 1.00 27.50 239 SER A N 1
ATOM 1932 C CA . SER A 1 239 ? 5.886 -4.502 27.433 1.00 27.50 239 SER A CA 1
ATOM 1933 C C . SER A 1 239 ? 5.971 -4.253 25.922 1.00 27.50 239 SER A C 1
ATOM 1935 O O . SER A 1 239 ? 6.283 -5.159 25.151 1.00 27.50 239 SER A O 1
ATOM 1937 N N . GLY A 1 240 ? 5.575 -3.054 25.490 1.00 30.84 240 GLY A N 1
ATOM 1938 C CA . GLY A 1 240 ? 5.505 -2.646 24.092 1.00 30.84 240 GLY A CA 1
ATOM 1939 C C . GLY A 1 240 ? 6.899 -2.526 23.494 1.00 30.84 240 GLY A C 1
ATOM 1940 O O . GLY A 1 240 ? 7.480 -1.444 23.480 1.00 30.84 240 GLY A O 1
ATOM 1941 N N . GLY A 1 241 ? 7.442 -3.650 23.034 1.00 31.02 241 GLY A N 1
ATOM 1942 C CA . GLY A 1 241 ? 8.577 -3.672 22.126 1.00 31.02 241 GLY A CA 1
ATOM 1943 C C . GLY A 1 241 ? 8.101 -3.308 20.724 1.00 31.02 241 GLY A C 1
ATOM 1944 O O . GLY A 1 241 ? 7.179 -3.937 20.210 1.00 31.02 241 GLY A O 1
ATOM 1945 N N . LEU A 1 242 ? 8.736 -2.310 20.107 1.00 32.03 242 LEU A N 1
ATOM 1946 C CA . LEU A 1 242 ? 8.599 -2.038 18.678 1.00 32.03 242 LEU A CA 1
ATOM 1947 C C . LEU A 1 242 ? 9.049 -3.294 17.915 1.00 32.03 242 LEU A C 1
ATOM 1949 O O . LEU A 1 242 ? 10.229 -3.661 17.945 1.00 32.03 242 LEU A O 1
ATOM 1953 N N . LEU A 1 243 ? 8.119 -3.993 17.261 1.00 35.38 243 LEU A N 1
ATOM 1954 C CA . LEU A 1 243 ? 8.460 -5.181 16.485 1.00 35.38 243 LEU A CA 1
ATOM 1955 C C . LEU A 1 243 ? 8.928 -4.738 15.095 1.00 35.38 243 LEU A C 1
ATOM 1957 O O . LEU A 1 243 ? 8.127 -4.387 14.236 1.00 35.38 243 LEU A O 1
ATOM 1961 N N . CYS A 1 244 ? 10.242 -4.755 14.874 1.00 32.31 244 CYS A N 1
ATOM 1962 C CA . CYS A 1 244 ? 10.817 -4.578 13.543 1.00 32.31 244 CYS A CA 1
ATOM 1963 C C . CYS A 1 244 ? 10.726 -5.904 12.768 1.00 32.31 244 CYS A C 1
ATOM 1965 O O . CYS A 1 244 ? 11.492 -6.840 13.045 1.00 32.31 244 CYS A O 1
ATOM 1967 N N . LEU A 1 245 ? 9.795 -5.986 11.813 1.00 36.44 245 LEU A N 1
ATOM 1968 C CA . LEU A 1 245 ? 9.673 -7.111 10.882 1.00 36.44 245 LEU A CA 1
ATOM 1969 C C . LEU A 1 245 ? 10.390 -6.767 9.579 1.00 36.44 245 LEU A C 1
ATOM 1971 O O . LEU A 1 245 ? 9.855 -6.047 8.745 1.00 36.44 245 LEU A O 1
ATOM 1975 N N . VAL A 1 246 ? 11.590 -7.317 9.384 1.00 30.42 246 VAL A N 1
ATOM 1976 C CA . VAL A 1 246 ? 12.260 -7.216 8.085 1.00 30.42 246 VAL A CA 1
ATOM 1977 C C . VAL A 1 246 ? 11.596 -8.193 7.117 1.00 30.42 246 VAL A C 1
ATOM 1979 O O . VAL A 1 246 ? 11.896 -9.387 7.130 1.00 30.42 246 VAL A O 1
ATOM 1982 N N . SER A 1 247 ? 10.664 -7.710 6.295 1.00 30.03 247 SER A N 1
ATOM 1983 C CA . SER A 1 247 ? 9.964 -8.547 5.316 1.00 30.03 247 SER A CA 1
ATOM 1984 C C . SER A 1 247 ? 10.837 -8.768 4.083 1.00 30.03 247 SER A C 1
ATOM 1986 O O . SER A 1 247 ? 10.701 -8.042 3.109 1.00 30.03 247 SER A O 1
ATOM 1988 N N . GLN A 1 248 ? 11.752 -9.747 4.118 1.00 25.20 248 GLN A N 1
ATOM 1989 C CA . GLN A 1 248 ? 12.249 -10.452 2.924 1.00 25.20 248 GLN A CA 1
ATOM 1990 C C . GLN A 1 248 ? 12.811 -11.834 3.288 1.00 25.20 248 GLN A C 1
ATOM 1992 O O . GLN A 1 248 ? 13.927 -11.925 3.793 1.00 25.20 248 GLN A O 1
ATOM 1997 N N . THR A 1 249 ? 12.086 -12.913 2.967 1.00 25.14 249 THR A N 1
ATOM 1998 C CA . THR A 1 249 ? 12.622 -14.070 2.211 1.00 25.14 249 THR A CA 1
ATOM 1999 C C . THR A 1 249 ? 11.477 -15.006 1.798 1.00 25.14 249 THR A C 1
ATOM 2001 O O . THR A 1 249 ? 10.965 -15.765 2.615 1.00 25.14 249 THR A O 1
ATOM 2004 N N . VAL A 1 250 ? 11.105 -15.017 0.513 1.00 22.36 250 VAL A N 1
ATOM 2005 C CA . VAL A 1 250 ? 10.534 -16.227 -0.098 1.00 22.36 250 VAL A CA 1
ATOM 2006 C C . VAL A 1 250 ? 11.731 -17.067 -0.528 1.00 22.36 250 VAL A C 1
ATOM 2008 O O . VAL A 1 250 ? 12.279 -16.877 -1.609 1.00 22.36 250 VAL A O 1
ATOM 2011 N N . LYS A 1 251 ? 12.186 -17.972 0.342 1.00 22.48 251 LYS A N 1
ATOM 2012 C CA . LYS A 1 251 ? 12.927 -19.143 -0.129 1.00 22.48 251 LYS A CA 1
ATOM 2013 C C . LYS A 1 251 ? 11.875 -20.067 -0.734 1.00 22.48 251 LYS A C 1
ATOM 2015 O O . LYS A 1 251 ? 11.138 -20.710 0.007 1.00 22.48 251 LYS A O 1
ATOM 2020 N N . MET A 1 252 ? 11.768 -20.093 -2.062 1.00 24.42 252 MET A N 1
ATOM 2021 C CA . MET A 1 252 ? 11.139 -21.234 -2.720 1.00 24.42 252 MET A CA 1
ATOM 2022 C C . MET A 1 252 ? 12.011 -22.446 -2.393 1.00 24.42 252 MET A C 1
ATOM 2024 O O . MET A 1 252 ? 13.163 -22.516 -2.819 1.00 24.42 252 MET A O 1
ATOM 2028 N N . GLY A 1 253 ? 11.496 -23.344 -1.557 1.00 23.28 253 GLY A N 1
ATOM 2029 C CA . GLY A 1 253 ? 12.020 -24.698 -1.487 1.00 23.28 253 GLY A CA 1
ATOM 2030 C C . GLY A 1 253 ? 11.747 -25.349 -2.835 1.00 23.28 253 GLY A C 1
ATOM 2031 O O . GLY A 1 253 ? 10.590 -25.482 -3.223 1.00 23.28 253 GLY A O 1
ATOM 2032 N N . MET A 1 254 ? 12.814 -25.651 -3.566 1.00 23.86 254 MET A N 1
ATOM 2033 C CA . MET A 1 254 ? 12.785 -26.688 -4.585 1.00 23.86 254 MET A CA 1
ATOM 2034 C C . MET A 1 254 ? 12.745 -28.019 -3.834 1.00 23.86 254 MET A C 1
ATOM 2036 O O . MET A 1 254 ? 13.667 -28.299 -3.064 1.00 23.86 254 MET A O 1
ATOM 2040 N N . ASP A 1 255 ? 11.665 -28.769 -4.031 1.00 29.20 255 ASP A N 1
ATOM 2041 C CA . ASP A 1 255 ? 11.744 -30.230 -4.042 1.00 29.20 255 ASP A CA 1
ATOM 2042 C C . ASP A 1 255 ? 12.371 -30.676 -5.374 1.00 29.20 255 ASP A C 1
ATOM 2044 O O . ASP A 1 255 ? 12.085 -30.017 -6.407 1.00 29.20 255 ASP A O 1
#

Radius of gyration: 20.44 Å; chains: 1; bounding box: 48×44×61 Å

Secondary structure (DSSP, 8-state):
--EEEEEE-TTS-EEEEEEE-HHHHHHHHHHHH--GGGGGG-EEEEE--TT--HHHHHHHHTT-SEEEEE--S-TT--SEEEEEEE--EE-TTS-EES---EEEEEEE------GGGGGG-HHHHT-SEEEEEE-HHHHHHHHHHHHHHHHHTT--SPPEEEEEE-GGG-SGGGHHHHHHHHTT-SEE---HHHHHHHTT--GGG----HHHHHTHHHHHHHTT----------S-------EE-----------

Organism: Monilinia fructicola (NCBI:txid38448)